Protein AF-A0A7C4V5A7-F1 (afdb_monomer)

Organism: NCBI:txid187137

Secondary structure (DSSP, 8-state):
--HHHHHHHHHHHHHHHHHHHHHHHHTT-HHHHHHHHHHHHHHHHHHHTGGGS-SS----------------------------------S--HHHHHHHHHHTTTS-EE-TTS-EE-EEE-SSEEEETT----EEHHHHHHHHTTPSPSSGGGS-TTSS-HHHHHHHHTSHHHHTT--

Radius of gyration: 24.45 Å; Cα contacts (8 Å, |Δi|>4): 158; chains: 1; bounding box: 53×52×51 Å

Sequence (179 aa):
MDAKRKDARNRIFVGFMFVGMGIGWLFDQLVPGLFIGMGVGFIVQALLEDRSRERTTGGDRETAPDQTATTARETPTPAGVSEPSRATGAPPDIETVWARITAHQGEVFQLAKGAGFTYEVVGNAVVPSTAKVKIQKSQFAKALEHVPFKKVTDVPDSVFGPSYVYAILMDPRIRDGDW

Foldseek 3Di:
DPPVVVVVLVVLLVVLQVQLCVVCVVVVRNPRSNVRSNVVSVVVCVVVVVVVPPDDDDDDDDDDDDPDDDDDDDDDDDDDDDDDDDDDDDADDLVLLVVLCQVCAQPWWAFPVRDTWGWHDDDQWIAIPVDRDTWGSVLLVQQSVQPPDPDLVSRDPVTDPSRVSNRSCVDCSRVVVSD

Solvent-accessible surface area (backbone atoms only — not comparable to full-atom values): 11058 Å² total; per-residue (Å²): 138,66,69,72,57,55,56,53,52,54,51,50,49,52,51,24,41,52,52,12,39,55,54,6,59,77,67,79,34,49,67,61,14,40,53,48,9,52,52,53,34,50,53,50,47,63,58,53,60,62,68,76,63,79,85,74,79,86,79,90,76,91,74,85,79,87,83,77,84,87,79,81,91,78,89,76,87,80,89,78,83,92,76,89,81,85,75,78,100,63,76,90,47,58,65,61,44,47,50,38,50,61,72,52,45,64,44,81,41,54,34,93,85,72,49,73,42,35,32,44,70,62,86,67,23,42,33,40,75,86,42,102,50,78,33,41,55,72,45,52,45,61,43,58,78,56,59,73,66,90,46,54,82,64,42,56,88,90,35,74,56,34,53,57,53,42,28,52,58,72,29,70,82,46,31,70,75,81,103

Structure (mmCIF, N/CA/C/O backbone):
data_AF-A0A7C4V5A7-F1
#
_entry.id   AF-A0A7C4V5A7-F1
#
loop_
_atom_site.group_PDB
_atom_site.id
_atom_site.type_symbol
_atom_site.label_atom_id
_atom_site.label_alt_id
_atom_site.label_comp_id
_atom_site.label_asym_id
_atom_site.label_entity_id
_atom_site.la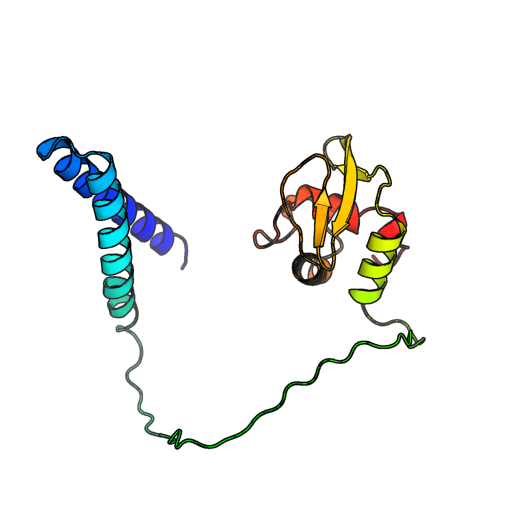bel_seq_id
_atom_site.pdbx_PDB_ins_code
_atom_site.Cartn_x
_atom_site.Cartn_y
_atom_site.Cartn_z
_atom_site.occupancy
_atom_site.B_iso_or_equiv
_atom_site.auth_seq_id
_atom_site.auth_comp_id
_atom_site.auth_asym_id
_atom_site.auth_atom_id
_atom_site.pdbx_PDB_model_num
ATOM 1 N N . MET A 1 1 ? 20.326 3.335 16.579 1.00 52.59 1 MET A N 1
ATOM 2 C CA . MET A 1 1 ? 21.613 3.548 15.869 1.00 52.59 1 MET A CA 1
ATOM 3 C C . MET A 1 1 ? 21.455 3.250 14.365 1.00 52.59 1 MET A C 1
ATOM 5 O O . MET A 1 1 ? 22.306 2.607 13.764 1.00 52.59 1 MET A O 1
ATOM 9 N N . ASP A 1 2 ? 20.393 3.745 13.715 1.00 57.09 2 ASP A N 1
ATOM 10 C CA . ASP A 1 2 ? 19.877 3.104 12.485 1.00 57.09 2 ASP A CA 1
ATOM 11 C C . ASP A 1 2 ? 19.984 3.961 11.215 1.00 57.09 2 ASP A C 1
ATOM 13 O O . ASP A 1 2 ? 19.973 3.435 10.102 1.00 57.09 2 ASP A O 1
ATOM 17 N N . ALA A 1 3 ? 20.157 5.278 11.357 1.00 58.19 3 ALA A N 1
ATOM 18 C CA . ALA A 1 3 ? 20.271 6.187 10.214 1.00 58.19 3 ALA A CA 1
ATOM 19 C C . ALA A 1 3 ? 21.569 5.950 9.418 1.00 58.19 3 ALA A C 1
ATOM 21 O O . ALA A 1 3 ? 21.544 5.761 8.204 1.00 58.19 3 ALA A O 1
ATOM 22 N N . LYS A 1 4 ? 22.701 5.811 10.124 1.00 55.00 4 LYS A N 1
ATOM 23 C CA . LYS A 1 4 ? 24.042 5.711 9.518 1.00 55.00 4 LYS A CA 1
ATOM 24 C C . LYS A 1 4 ? 24.220 4.479 8.612 1.00 55.00 4 LYS A C 1
ATOM 26 O O . LYS A 1 4 ? 25.041 4.495 7.695 1.00 55.00 4 LYS A O 1
ATOM 31 N N . ARG A 1 5 ? 23.447 3.412 8.851 1.00 60.19 5 ARG A N 1
ATOM 32 C CA . ARG A 1 5 ? 23.514 2.141 8.109 1.00 60.19 5 ARG A CA 1
ATOM 33 C C . ARG A 1 5 ? 22.759 2.205 6.777 1.00 60.19 5 ARG A C 1
ATOM 35 O O . ARG A 1 5 ? 23.223 1.638 5.789 1.00 60.19 5 ARG A O 1
ATOM 42 N N . LYS A 1 6 ? 21.646 2.953 6.718 1.00 57.78 6 LYS A N 1
ATOM 43 C CA . LYS A 1 6 ? 20.911 3.206 5.464 1.00 57.78 6 LYS A CA 1
ATOM 44 C C . LYS A 1 6 ? 21.741 4.049 4.489 1.00 57.78 6 LYS A C 1
ATOM 46 O O . LYS A 1 6 ? 21.775 3.733 3.303 1.00 57.78 6 LYS A O 1
ATOM 51 N N . ASP A 1 7 ? 22.482 5.035 4.992 1.00 64.56 7 ASP A N 1
ATOM 52 C CA . ASP A 1 7 ? 23.311 5.914 4.155 1.00 64.56 7 ASP A CA 1
ATOM 53 C C . ASP A 1 7 ? 24.543 5.211 3.569 1.00 64.56 7 ASP A C 1
ATOM 55 O O . ASP A 1 7 ? 24.978 5.512 2.458 1.00 64.56 7 ASP A O 1
ATOM 59 N N . ALA A 1 8 ? 25.135 4.258 4.294 1.00 62.00 8 ALA A N 1
ATOM 60 C CA . ALA A 1 8 ? 26.218 3.428 3.761 1.00 62.00 8 ALA A CA 1
ATOM 61 C C . ALA A 1 8 ? 25.713 2.490 2.652 1.00 62.00 8 ALA A C 1
ATOM 63 O O . ALA A 1 8 ? 26.322 2.409 1.586 1.00 62.00 8 ALA A O 1
ATOM 64 N N . ARG A 1 9 ? 24.554 1.859 2.874 1.00 63.66 9 ARG A N 1
ATOM 65 C CA . ARG A 1 9 ? 23.897 0.969 1.909 1.00 63.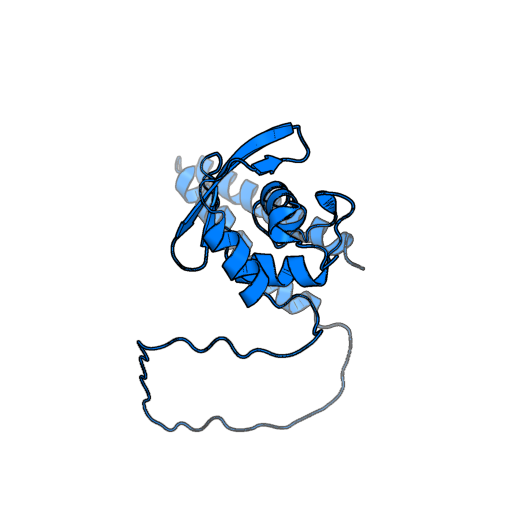66 9 ARG A CA 1
ATOM 66 C C . ARG A 1 9 ? 23.560 1.682 0.600 1.00 63.66 9 ARG A C 1
ATOM 68 O O . ARG A 1 9 ? 23.860 1.167 -0.473 1.00 63.66 9 ARG A O 1
ATOM 75 N N . ASN A 1 10 ? 22.996 2.885 0.687 1.00 75.00 10 ASN A N 1
ATOM 76 C CA . ASN A 1 10 ? 22.645 3.657 -0.501 1.00 75.00 10 ASN A CA 1
ATOM 77 C C . ASN A 1 10 ? 23.895 4.064 -1.297 1.00 75.00 10 ASN A C 1
ATOM 79 O O . ASN A 1 10 ? 23.888 3.984 -2.520 1.00 75.00 10 ASN A O 1
ATOM 83 N N . ARG A 1 11 ? 24.997 4.429 -0.629 1.00 76.88 11 ARG A N 1
ATOM 84 C CA . ARG A 1 11 ? 26.244 4.823 -1.308 1.00 76.88 11 ARG A CA 1
ATOM 85 C C . ARG A 1 11 ? 26.931 3.668 -2.039 1.00 76.88 11 ARG A C 1
ATOM 87 O O . ARG A 1 11 ? 27.443 3.876 -3.133 1.00 76.88 11 ARG A O 1
ATOM 94 N N . ILE A 1 12 ? 26.915 2.465 -1.468 1.00 79.00 12 ILE A N 1
ATOM 95 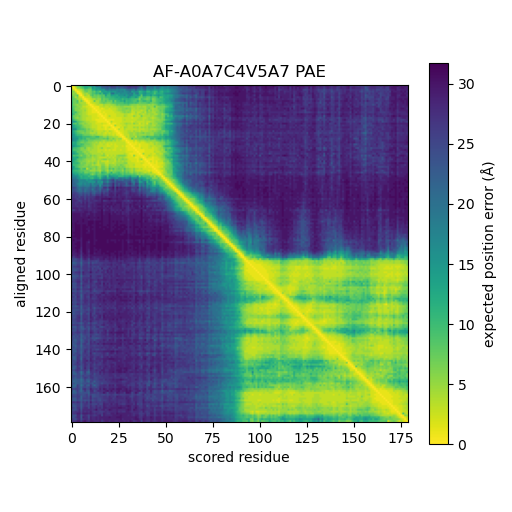C CA . ILE A 1 12 ? 27.494 1.268 -2.099 1.00 79.00 12 ILE A CA 1
ATOM 96 C C . ILE A 1 12 ? 26.699 0.884 -3.351 1.00 79.00 12 ILE A C 1
ATOM 98 O O . ILE A 1 12 ? 27.289 0.672 -4.408 1.00 79.00 12 ILE A O 1
ATOM 102 N N . PHE A 1 13 ? 25.366 0.882 -3.263 1.00 76.06 13 PHE A N 1
ATOM 103 C CA . PHE A 1 13 ? 24.501 0.585 -4.406 1.00 76.06 13 PHE A CA 1
ATOM 104 C C . PHE A 1 13 ? 24.690 1.593 -5.548 1.00 76.06 13 PHE A C 1
ATOM 106 O O . PHE A 1 13 ? 24.837 1.205 -6.706 1.00 76.06 13 PHE A O 1
ATOM 113 N N . VAL A 1 14 ? 24.770 2.885 -5.213 1.00 82.56 14 VAL A N 1
ATOM 114 C CA . VAL A 1 14 ? 25.057 3.945 -6.187 1.00 82.56 14 VAL A CA 1
ATOM 115 C C . VAL A 1 14 ? 26.434 3.728 -6.826 1.00 82.56 14 VAL A C 1
ATOM 117 O O . VAL A 1 14 ? 26.534 3.757 -8.046 1.00 82.56 14 VAL A O 1
ATOM 120 N N . GLY A 1 15 ? 27.478 3.410 -6.055 1.00 84.69 15 GLY A N 1
ATOM 121 C CA . GLY A 1 15 ? 28.811 3.127 -6.602 1.00 84.69 15 GLY A CA 1
ATOM 122 C C . GLY A 1 15 ? 28.820 1.997 -7.639 1.00 84.69 15 GLY A C 1
ATOM 123 O O . GLY A 1 15 ? 29.344 2.172 -8.739 1.00 84.69 15 GLY A O 1
ATOM 124 N N . PHE A 1 16 ? 28.179 0.866 -7.336 1.00 84.88 16 PHE A N 1
ATOM 125 C CA . PHE A 1 16 ? 28.118 -0.274 -8.257 1.00 84.88 16 PHE A CA 1
ATOM 126 C C . PHE A 1 16 ? 27.251 -0.018 -9.499 1.00 84.88 16 PHE A C 1
ATOM 128 O O . PHE A 1 16 ? 27.577 -0.511 -10.579 1.00 84.88 16 PHE A O 1
ATOM 135 N N . MET A 1 17 ? 26.208 0.812 -9.390 1.00 83.00 17 MET A N 1
ATOM 136 C CA . MET A 1 17 ? 25.406 1.253 -10.536 1.00 83.00 17 MET A CA 1
ATOM 137 C C . MET A 1 17 ? 26.240 2.075 -11.532 1.00 83.00 17 MET A C 1
ATOM 139 O O . MET A 1 17 ? 26.156 1.850 -12.739 1.00 83.00 17 MET A O 1
ATOM 143 N N . PHE A 1 18 ? 27.087 2.985 -11.039 1.00 85.81 18 PHE A N 1
ATOM 144 C CA . PHE A 1 18 ? 27.969 3.794 -11.888 1.00 85.81 18 PHE A CA 1
ATOM 145 C C . PHE A 1 18 ? 29.104 2.975 -12.507 1.00 85.81 18 PHE A C 1
ATOM 147 O O . PHE A 1 18 ? 29.421 3.170 -13.679 1.00 85.81 18 PHE A O 1
ATOM 154 N N . VAL A 1 19 ? 29.675 2.023 -11.763 1.00 89.50 19 VAL A N 1
ATOM 155 C CA . VAL A 1 19 ? 30.684 1.094 -12.299 1.00 89.50 19 VAL A CA 1
ATOM 156 C C . VAL A 1 19 ? 30.084 0.225 -13.410 1.00 89.50 19 VAL A C 1
ATOM 158 O O . VAL A 1 19 ? 30.679 0.109 -14.478 1.00 89.50 19 VAL A O 1
ATOM 161 N N . GLY A 1 20 ? 28.883 -0.324 -13.207 1.00 87.12 20 GLY A N 1
ATOM 162 C CA . GLY A 1 20 ? 28.185 -1.120 -14.220 1.00 87.12 20 GLY A CA 1
ATOM 163 C C . GLY A 1 20 ? 27.805 -0.321 -15.466 1.00 87.12 20 GLY A C 1
ATOM 164 O O . GLY A 1 20 ? 28.030 -0.776 -16.584 1.00 87.12 20 GLY A O 1
ATOM 165 N N . MET A 1 21 ? 27.296 0.900 -15.291 1.00 87.75 21 MET A N 1
ATOM 166 C CA . MET A 1 21 ? 26.977 1.791 -16.409 1.00 87.75 21 MET A CA 1
ATOM 167 C C . MET A 1 21 ? 28.235 2.213 -17.183 1.00 87.75 21 MET A C 1
ATOM 169 O O . MET A 1 21 ? 28.221 2.196 -18.409 1.00 87.75 21 MET A O 1
ATOM 173 N N . GLY A 1 22 ? 29.331 2.537 -16.489 1.00 87.69 22 GLY A N 1
ATOM 174 C CA . GLY A 1 22 ? 30.603 2.904 -17.119 1.00 87.69 22 GLY A CA 1
ATOM 175 C C . GLY A 1 22 ? 31.227 1.753 -17.908 1.00 87.69 22 GLY A C 1
ATOM 176 O O . GLY A 1 22 ? 31.684 1.952 -19.031 1.00 87.69 22 GLY A O 1
ATOM 177 N N . ILE A 1 23 ? 31.179 0.533 -17.362 1.00 85.62 23 ILE A N 1
ATOM 178 C CA . ILE A 1 23 ? 31.619 -0.676 -18.070 1.00 85.62 23 ILE A CA 1
ATOM 179 C C . ILE A 1 23 ? 30.683 -0.971 -19.250 1.00 85.62 23 ILE A C 1
ATOM 181 O O . ILE A 1 23 ? 31.156 -1.241 -20.345 1.00 85.62 23 ILE A O 1
ATOM 185 N N . GLY A 1 24 ? 29.365 -0.859 -19.074 1.00 85.06 24 GLY A N 1
ATOM 186 C CA . GLY A 1 24 ? 28.390 -1.060 -20.152 1.00 85.06 24 GLY A CA 1
ATOM 187 C C . GLY A 1 24 ? 28.569 -0.092 -21.320 1.00 85.06 24 GLY A C 1
ATOM 188 O O . GLY A 1 24 ? 28.379 -0.483 -22.468 1.00 85.06 24 GLY A O 1
ATOM 189 N N . TRP A 1 25 ? 28.984 1.144 -21.040 1.00 88.25 25 TRP A N 1
ATOM 190 C CA . TRP A 1 25 ? 29.290 2.143 -22.063 1.00 88.25 25 TRP A CA 1
ATOM 191 C C . TRP A 1 25 ? 30.559 1.798 -22.858 1.00 88.25 25 TRP A C 1
ATOM 193 O O . TRP A 1 25 ? 30.600 2.033 -24.058 1.00 88.25 25 TRP A O 1
ATOM 203 N N . LEU A 1 26 ? 31.559 1.166 -22.227 1.00 86.00 26 LEU A N 1
ATOM 204 C CA . LEU A 1 26 ? 32.792 0.724 -22.895 1.00 86.00 26 LEU A CA 1
ATOM 205 C C . LEU A 1 26 ? 32.561 -0.415 -23.906 1.00 86.00 26 LEU A C 1
ATOM 207 O O . LEU A 1 26 ? 33.332 -0.561 -24.850 1.00 86.00 26 LEU A O 1
ATOM 211 N N . PHE A 1 27 ? 31.515 -1.220 -23.707 1.00 86.50 27 PHE A N 1
ATOM 212 C CA . PHE A 1 27 ? 31.187 -2.376 -24.548 1.00 86.50 27 PHE A CA 1
ATOM 213 C C . PHE A 1 27 ? 29.951 -2.156 -25.443 1.00 86.50 27 PHE A C 1
ATOM 215 O O . PHE A 1 27 ? 29.443 -3.132 -25.991 1.00 86.50 27 PHE A O 1
ATOM 222 N N . ASP A 1 28 ? 29.432 -0.922 -25.559 1.00 85.88 28 ASP A N 1
ATOM 223 C CA . ASP A 1 28 ? 28.165 -0.584 -26.254 1.00 85.88 28 ASP A CA 1
ATOM 224 C C . ASP A 1 28 ? 26.947 -1.411 -25.774 1.00 85.88 28 ASP A C 1
ATOM 226 O O . ASP A 1 28 ? 25.922 -1.550 -26.441 1.00 85.88 28 ASP A O 1
ATOM 230 N N . GLN A 1 29 ? 27.042 -1.968 -24.567 1.00 84.31 29 GLN A N 1
ATOM 231 C CA . GLN A 1 29 ? 26.094 -2.902 -23.968 1.00 84.31 29 GLN A CA 1
ATOM 232 C C . GLN A 1 29 ? 25.625 -2.342 -22.622 1.00 84.31 29 GLN A C 1
ATOM 234 O O . GLN A 1 29 ? 25.881 -2.891 -21.546 1.00 84.31 29 GLN A O 1
ATOM 239 N N . LEU A 1 30 ? 24.906 -1.218 -22.693 1.00 81.25 30 LEU A N 1
ATOM 240 C CA . LEU A 1 30 ? 24.370 -0.495 -21.534 1.00 81.25 30 LEU A CA 1
ATOM 241 C C . LEU A 1 30 ? 23.457 -1.361 -20.662 1.00 81.25 30 LEU A C 1
ATOM 243 O O . LEU A 1 30 ? 23.513 -1.286 -19.435 1.00 81.25 30 LEU A O 1
ATOM 247 N N . VAL A 1 31 ? 22.637 -2.201 -21.296 1.00 84.31 31 VAL A N 1
ATOM 248 C CA . VAL A 1 31 ? 21.690 -3.077 -20.601 1.00 84.31 31 VAL A CA 1
ATOM 249 C C . VAL A 1 31 ? 22.445 -4.157 -19.808 1.00 84.31 31 VAL A C 1
ATOM 251 O O . VAL A 1 31 ? 22.267 -4.209 -18.589 1.00 84.31 31 VAL A O 1
ATOM 254 N N . PRO A 1 32 ? 23.359 -4.948 -20.410 1.00 84.00 32 PRO A N 1
ATOM 255 C CA . PRO A 1 32 ? 24.231 -5.849 -19.655 1.00 84.00 32 PRO A CA 1
ATOM 256 C C . PRO A 1 32 ? 25.055 -5.161 -18.562 1.00 84.00 32 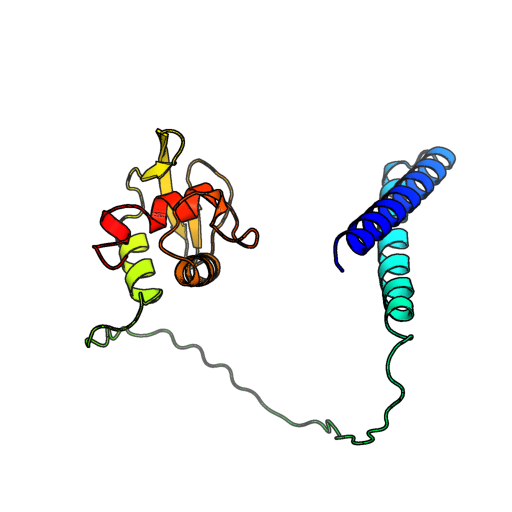PRO A C 1
ATOM 258 O O . PRO A 1 32 ? 25.130 -5.682 -17.453 1.00 84.00 32 PRO A O 1
ATOM 261 N N . GLY A 1 33 ? 25.621 -3.979 -18.824 1.00 84.00 33 GLY A N 1
ATOM 262 C CA . GLY A 1 33 ? 26.393 -3.227 -17.829 1.00 84.00 33 GLY A CA 1
ATOM 263 C C . GLY A 1 33 ? 25.574 -2.835 -16.596 1.00 84.00 33 GLY A C 1
ATOM 264 O O . GLY A 1 33 ? 26.043 -2.983 -15.466 1.00 84.00 33 GLY A O 1
ATOM 265 N N . LEU A 1 34 ? 24.317 -2.422 -16.787 1.00 85.00 34 LEU A N 1
ATOM 266 C CA . LEU A 1 34 ? 23.394 -2.131 -15.688 1.00 85.00 34 LEU A CA 1
ATOM 267 C C . LEU A 1 34 ? 23.089 -3.384 -14.852 1.00 85.00 34 LEU A C 1
ATOM 269 O O . LEU A 1 34 ? 23.127 -3.333 -13.620 1.00 85.00 34 LEU A O 1
ATOM 273 N N . PHE A 1 35 ? 22.832 -4.519 -15.510 1.00 88.19 35 PHE A N 1
ATOM 274 C CA . PHE A 1 35 ? 22.574 -5.787 -14.824 1.00 88.19 35 PHE A CA 1
ATOM 275 C C . PHE A 1 35 ? 23.803 -6.302 -14.068 1.00 88.19 35 PHE A C 1
ATOM 277 O O . PHE A 1 35 ? 23.664 -6.795 -12.949 1.00 88.19 35 PHE A O 1
ATOM 284 N N . ILE A 1 36 ? 25.004 -6.125 -14.623 1.00 87.31 36 ILE A N 1
ATOM 285 C CA . ILE A 1 36 ? 26.266 -6.460 -13.954 1.00 87.31 36 ILE A CA 1
ATOM 286 C C . ILE A 1 36 ? 26.481 -5.556 -12.736 1.00 87.31 36 ILE A C 1
ATOM 288 O O . ILE A 1 36 ? 26.795 -6.057 -11.660 1.00 87.31 36 ILE A O 1
ATOM 292 N N . GLY A 1 37 ? 26.257 -4.244 -12.864 1.00 85.69 37 GLY A N 1
ATOM 293 C CA . GLY A 1 37 ? 26.368 -3.300 -11.749 1.00 85.69 37 GLY A CA 1
ATOM 294 C C . GLY A 1 37 ? 25.440 -3.654 -10.587 1.00 85.69 37 GLY A C 1
ATOM 295 O O . GLY A 1 37 ? 25.873 -3.728 -9.438 1.00 85.69 37 GLY A O 1
ATOM 296 N N . MET A 1 38 ? 24.175 -3.960 -10.879 1.00 87.75 38 MET A N 1
ATOM 297 C CA . MET A 1 38 ? 23.214 -4.389 -9.860 1.00 87.75 38 MET A CA 1
ATOM 298 C C . MET A 1 38 ? 23.572 -5.760 -9.261 1.00 87.75 38 MET A C 1
ATOM 300 O O . MET A 1 38 ? 23.513 -5.931 -8.043 1.00 87.75 38 MET A O 1
ATOM 304 N N . GLY A 1 39 ? 23.972 -6.726 -10.093 1.00 87.38 39 GLY A N 1
ATOM 305 C CA . GLY A 1 39 ? 24.307 -8.084 -9.661 1.00 87.38 39 GLY A CA 1
ATOM 306 C C . GLY A 1 39 ? 25.552 -8.140 -8.773 1.00 87.38 39 GLY A C 1
ATOM 307 O O . GLY A 1 39 ? 25.512 -8.708 -7.683 1.00 87.38 39 GLY A O 1
ATOM 308 N N . VAL A 1 40 ? 26.641 -7.490 -9.189 1.00 86.56 40 VAL A N 1
ATOM 309 C CA . VAL A 1 40 ? 27.880 -7.415 -8.398 1.00 86.56 40 VAL A CA 1
ATOM 310 C C . VAL A 1 40 ? 27.654 -6.614 -7.116 1.00 86.56 40 VAL A C 1
ATOM 312 O O . VAL A 1 40 ? 28.121 -7.024 -6.055 1.00 86.56 40 VAL A O 1
ATOM 315 N N . GLY A 1 41 ? 26.876 -5.527 -7.173 1.00 83.62 41 GLY A N 1
ATOM 316 C CA . GLY A 1 41 ? 26.516 -4.749 -5.988 1.00 83.62 41 GLY A CA 1
ATOM 317 C C . GLY A 1 41 ? 25.754 -5.561 -4.937 1.00 83.62 41 GLY A C 1
ATOM 318 O O . GLY A 1 41 ? 26.032 -5.426 -3.746 1.00 83.62 41 GLY A O 1
ATOM 319 N N . PHE A 1 42 ? 24.855 -6.454 -5.362 1.00 85.00 42 PHE A N 1
ATOM 320 C CA . PHE A 1 42 ? 24.116 -7.350 -4.467 1.00 85.00 42 PHE A CA 1
ATOM 321 C C . PHE A 1 42 ? 25.018 -8.413 -3.821 1.00 85.00 42 PHE A C 1
ATOM 323 O O . PHE A 1 42 ? 24.911 -8.671 -2.624 1.00 85.00 42 PHE A O 1
ATOM 330 N N . ILE A 1 43 ? 25.953 -8.989 -4.584 1.00 83.56 43 ILE A N 1
ATOM 331 C CA . ILE A 1 43 ? 26.914 -9.982 -4.075 1.00 83.56 43 ILE A CA 1
ATOM 332 C C . ILE A 1 43 ? 27.880 -9.335 -3.076 1.00 83.56 43 ILE A C 1
ATOM 334 O O . ILE A 1 43 ? 28.123 -9.873 -1.998 1.00 83.56 43 ILE A O 1
ATOM 338 N N . VAL A 1 44 ? 28.401 -8.149 -3.396 1.00 79.69 44 VAL A N 1
ATOM 339 C CA . VAL A 1 44 ? 29.287 -7.408 -2.492 1.00 79.69 44 VAL A CA 1
ATOM 340 C C . VAL A 1 44 ? 28.539 -6.967 -1.236 1.00 79.69 44 VAL A C 1
ATOM 342 O O . VAL A 1 44 ? 29.105 -7.041 -0.149 1.00 79.69 44 VAL A O 1
ATOM 345 N N . GLN A 1 45 ? 27.264 -6.579 -1.345 1.00 71.19 45 GLN A N 1
ATOM 346 C CA . GLN A 1 45 ? 26.419 -6.343 -0.176 1.00 71.19 45 GLN A CA 1
ATOM 347 C C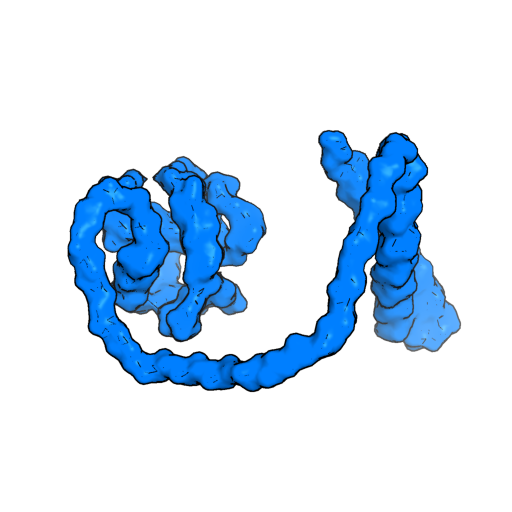 . GLN A 1 45 ? 26.293 -7.614 0.673 1.00 71.19 45 GLN A C 1
ATOM 349 O O . GLN A 1 45 ? 26.526 -7.543 1.873 1.00 71.19 45 GLN A O 1
ATOM 354 N N . ALA A 1 46 ? 25.984 -8.766 0.073 1.00 74.31 46 ALA A N 1
ATOM 355 C CA . ALA A 1 46 ? 25.848 -10.031 0.795 1.00 74.31 46 ALA A CA 1
ATOM 356 C C . ALA A 1 46 ? 27.141 -10.444 1.529 1.00 74.31 46 ALA A C 1
ATOM 358 O O . ALA A 1 46 ? 27.064 -10.979 2.630 1.00 74.31 46 ALA A O 1
ATOM 359 N N . LEU A 1 47 ? 28.317 -10.138 0.968 1.00 74.75 47 LEU A N 1
ATOM 360 C CA . LEU A 1 47 ? 29.620 -10.468 1.564 1.00 74.75 47 LEU A CA 1
ATOM 361 C C . LEU A 1 47 ? 30.142 -9.417 2.564 1.00 74.75 47 LEU A C 1
ATOM 363 O O . LEU A 1 47 ? 30.811 -9.765 3.535 1.00 74.75 47 LEU A O 1
ATOM 367 N N . LEU A 1 48 ? 29.873 -8.122 2.355 1.00 67.56 48 LEU A N 1
ATOM 368 C CA . LEU A 1 48 ? 30.290 -7.051 3.279 1.00 67.56 48 LEU A CA 1
ATOM 369 C C . LEU A 1 48 ? 29.388 -6.953 4.515 1.00 67.56 48 LEU A C 1
ATOM 371 O O . LEU A 1 48 ? 29.845 -6.533 5.584 1.00 67.56 48 LEU A O 1
ATOM 375 N N . GLU A 1 49 ? 28.122 -7.345 4.383 1.00 65.94 49 GLU A N 1
ATOM 376 C CA . GLU A 1 49 ? 27.166 -7.419 5.490 1.00 65.94 49 GLU A CA 1
ATOM 377 C C . GLU A 1 49 ? 27.616 -8.434 6.559 1.00 65.94 49 GLU A C 1
ATOM 379 O O . GLU A 1 49 ? 27.366 -8.219 7.746 1.00 65.94 49 GLU A O 1
ATOM 384 N N . ASP A 1 50 ? 28.379 -9.457 6.160 1.00 59.59 50 ASP A N 1
ATOM 385 C CA . ASP A 1 50 ? 28.917 -10.506 7.035 1.00 59.59 50 ASP A CA 1
ATOM 386 C C . ASP A 1 50 ? 30.024 -9.983 7.975 1.00 59.59 50 ASP A C 1
ATOM 388 O O . ASP A 1 50 ? 30.124 -10.364 9.138 1.00 59.59 50 ASP A O 1
ATOM 392 N N . ARG A 1 51 ? 30.802 -8.981 7.539 1.00 58.47 51 ARG A N 1
ATOM 393 C CA . ARG A 1 51 ? 31.926 -8.430 8.325 1.00 58.47 51 ARG A CA 1
ATOM 394 C C . ARG A 1 51 ? 31.547 -7.275 9.258 1.00 58.47 51 ARG A C 1
ATOM 396 O O . ARG A 1 51 ? 32.366 -6.802 10.042 1.00 58.47 51 ARG A O 1
ATOM 403 N N . SER A 1 52 ? 30.305 -6.799 9.192 1.00 55.72 52 SER A N 1
ATOM 404 C CA . SER A 1 52 ? 29.811 -5.703 10.043 1.00 55.72 52 SER A CA 1
ATOM 405 C C . SER A 1 52 ? 29.168 -6.190 11.349 1.00 55.72 52 SER A C 1
ATOM 407 O O . SER A 1 52 ? 28.681 -5.372 12.130 1.00 55.72 52 SER A O 1
ATOM 409 N N . ARG A 1 53 ? 29.155 -7.508 11.589 1.00 52.94 53 ARG A N 1
ATOM 410 C CA . ARG A 1 53 ? 28.658 -8.137 12.822 1.00 52.94 53 ARG A CA 1
ATOM 411 C C . ARG A 1 53 ? 29.754 -8.609 13.779 1.00 52.94 53 ARG A C 1
ATOM 413 O O . ARG A 1 53 ? 29.444 -8.942 14.915 1.00 52.94 53 ARG A O 1
ATOM 420 N N . GLU A 1 54 ? 31.023 -8.556 13.390 1.00 53.75 54 GLU A N 1
ATOM 421 C CA . GLU A 1 54 ? 32.112 -9.170 14.160 1.00 53.75 54 GLU A CA 1
ATOM 422 C C . GLU A 1 54 ? 32.936 -8.152 14.967 1.00 53.75 54 GLU A C 1
ATOM 424 O O . GLU A 1 54 ? 34.160 -8.066 14.870 1.00 53.75 54 GLU A O 1
ATOM 429 N N . ARG A 1 55 ? 32.263 -7.320 15.776 1.00 49.16 55 ARG A N 1
ATOM 430 C CA . ARG A 1 55 ? 32.960 -6.533 16.812 1.00 49.16 55 ARG A CA 1
ATOM 431 C C . ARG A 1 55 ? 32.174 -6.317 18.101 1.00 49.16 55 ARG A C 1
ATOM 433 O O . ARG A 1 55 ? 32.329 -5.286 18.746 1.00 49.16 55 ARG A O 1
ATOM 440 N N . THR A 1 56 ? 31.384 -7.299 18.510 1.00 51.28 56 THR A N 1
ATOM 441 C CA . THR A 1 56 ? 30.944 -7.421 19.904 1.00 51.28 56 THR A CA 1
ATOM 442 C C . THR A 1 56 ? 30.590 -8.872 20.175 1.00 51.28 56 THR A C 1
ATOM 444 O O . THR A 1 56 ? 29.755 -9.428 19.469 1.00 51.28 56 THR A O 1
ATOM 447 N N . THR A 1 57 ? 31.198 -9.411 21.231 1.00 45.78 57 THR A N 1
ATOM 448 C CA . THR A 1 57 ? 30.889 -10.696 21.875 1.00 45.78 57 THR A CA 1
ATOM 449 C C . THR A 1 57 ? 31.697 -11.889 21.364 1.00 45.78 57 THR A C 1
ATOM 451 O O . THR A 1 57 ? 31.226 -12.720 20.597 1.00 45.78 57 THR A O 1
ATOM 454 N N . GLY A 1 58 ? 32.916 -12.003 21.900 1.00 48.44 58 GLY A N 1
ATOM 455 C CA . GLY A 1 58 ? 33.385 -13.313 22.342 1.00 48.44 58 GLY A CA 1
ATOM 456 C C . GLY A 1 58 ? 32.474 -13.821 23.464 1.00 48.44 58 GLY A C 1
ATOM 457 O O . GLY A 1 58 ? 31.961 -13.026 24.256 1.00 48.44 58 GLY A O 1
ATOM 458 N N . GLY A 1 59 ? 32.245 -15.127 23.497 1.00 42.72 59 GLY A N 1
ATOM 459 C CA . GLY A 1 59 ? 31.399 -15.767 24.496 1.00 42.72 59 GLY A CA 1
ATOM 460 C C . GLY A 1 59 ? 30.865 -17.095 23.989 1.00 42.72 59 GLY A C 1
ATOM 461 O O . GLY A 1 59 ? 29.807 -17.150 23.375 1.00 42.72 59 GLY A O 1
ATOM 462 N N . ASP A 1 60 ? 31.647 -18.130 24.260 1.00 49.59 60 ASP A N 1
ATOM 463 C CA . ASP A 1 60 ? 31.363 -19.560 24.193 1.00 49.59 60 ASP A CA 1
ATOM 464 C C . ASP A 1 60 ? 29.874 -19.949 24.225 1.00 49.59 60 ASP A C 1
ATOM 466 O O . ASP A 1 60 ? 29.118 -19.532 25.115 1.00 49.59 60 ASP A O 1
ATOM 470 N N . ARG A 1 61 ? 29.493 -20.834 23.293 1.00 49.09 61 ARG A N 1
ATOM 471 C CA . ARG A 1 61 ? 28.652 -22.015 23.551 1.00 49.09 61 ARG A CA 1
ATOM 472 C C . ARG A 1 61 ? 28.593 -22.914 22.321 1.00 49.09 61 ARG A C 1
ATOM 474 O O . ARG A 1 61 ? 27.867 -22.683 21.360 1.00 49.09 61 ARG A O 1
ATOM 481 N N . GLU A 1 62 ? 29.391 -23.964 22.420 1.00 46.66 62 GLU A N 1
ATOM 482 C CA . GLU A 1 62 ? 29.093 -25.291 21.910 1.00 46.66 62 GLU A CA 1
ATOM 483 C C . GLU A 1 62 ? 27.654 -25.699 22.257 1.00 46.66 62 GLU A C 1
ATOM 485 O O . GLU A 1 62 ? 27.263 -25.611 23.417 1.00 46.66 62 GLU A O 1
ATOM 490 N N . THR A 1 63 ? 26.886 -26.111 21.248 1.00 43.06 63 THR A N 1
ATOM 491 C CA . THR A 1 63 ? 26.138 -27.381 21.230 1.00 43.06 63 THR A CA 1
ATOM 492 C C . THR A 1 63 ? 25.504 -27.550 19.852 1.00 43.06 63 THR A C 1
ATOM 494 O O . THR A 1 63 ? 24.641 -26.769 19.450 1.00 43.06 63 THR A O 1
ATOM 497 N N . ALA A 1 64 ? 25.936 -28.594 19.146 1.00 53.72 64 ALA A N 1
ATOM 498 C CA . ALA A 1 64 ? 25.155 -29.238 18.098 1.00 53.72 64 ALA A CA 1
ATOM 499 C C . ALA A 1 64 ? 23.798 -29.713 18.662 1.00 53.72 64 ALA A C 1
ATOM 501 O O . ALA A 1 64 ? 23.683 -29.986 19.860 1.00 53.72 64 ALA A O 1
ATOM 502 N N . PRO A 1 65 ? 22.769 -29.797 17.812 1.00 50.53 65 PRO A N 1
ATOM 503 C CA . PRO A 1 65 ? 22.429 -31.101 17.239 1.00 50.53 65 PRO A CA 1
ATOM 504 C C . PRO A 1 65 ? 22.242 -30.985 15.719 1.00 50.53 65 PRO A C 1
ATOM 506 O O . PRO A 1 65 ? 21.648 -30.042 15.203 1.00 50.53 65 PRO A O 1
ATOM 509 N N . ASP A 1 66 ? 22.932 -31.811 14.941 1.00 40.38 66 ASP A N 1
ATOM 510 C CA . ASP A 1 66 ? 22.427 -33.121 14.506 1.00 40.38 66 ASP A CA 1
ATOM 511 C C . ASP A 1 66 ? 21.001 -33.032 13.938 1.00 40.38 66 ASP A C 1
ATOM 513 O O . ASP A 1 66 ? 20.007 -33.212 14.635 1.00 40.38 66 ASP A O 1
ATOM 517 N N . GLN A 1 67 ? 20.918 -32.708 12.647 1.00 53.66 67 GLN A N 1
ATOM 518 C CA . GLN A 1 67 ? 19.734 -32.964 11.832 1.00 53.66 67 GLN A CA 1
ATOM 519 C C . GLN A 1 67 ? 20.056 -34.142 10.920 1.00 53.66 67 GLN A C 1
ATOM 521 O O . GLN A 1 67 ? 20.309 -33.994 9.723 1.00 53.66 67 GLN A O 1
ATOM 526 N N . THR A 1 68 ? 20.092 -35.329 11.519 1.00 44.16 68 THR A N 1
ATOM 527 C CA . THR A 1 68 ? 19.924 -36.577 10.791 1.00 44.16 68 THR A CA 1
ATOM 528 C C . THR A 1 68 ? 18.477 -36.683 10.310 1.00 44.16 68 THR A C 1
ATOM 530 O O . THR A 1 68 ? 17.512 -36.388 11.011 1.00 44.16 68 THR A O 1
ATOM 533 N N . ALA A 1 69 ? 18.373 -37.057 9.041 1.00 43.78 69 ALA A N 1
ATOM 534 C CA . ALA A 1 69 ? 17.175 -37.214 8.237 1.00 43.78 69 ALA A CA 1
ATOM 535 C C . ALA A 1 69 ? 16.111 -38.148 8.830 1.00 43.78 69 ALA A C 1
ATOM 537 O O . ALA A 1 69 ? 16.467 -39.070 9.561 1.00 43.78 69 ALA A O 1
ATOM 538 N N . THR A 1 70 ? 14.860 -37.972 8.363 1.00 40.09 70 THR A N 1
ATOM 539 C CA . THR A 1 70 ? 13.699 -38.910 8.334 1.00 40.09 70 THR A CA 1
ATOM 540 C C . THR A 1 70 ? 12.443 -38.099 8.682 1.00 40.09 70 THR A C 1
ATOM 542 O O . THR A 1 70 ? 12.475 -37.337 9.631 1.00 40.09 70 THR A O 1
ATOM 545 N N . THR A 1 71 ? 11.277 -38.155 8.043 1.00 39.91 71 THR A N 1
ATOM 546 C CA . THR A 1 71 ? 10.685 -38.935 6.949 1.00 39.91 71 THR A CA 1
ATOM 547 C C . THR A 1 71 ? 9.241 -38.421 6.818 1.00 39.91 71 THR A C 1
ATOM 549 O O . THR A 1 71 ? 8.705 -37.897 7.786 1.00 39.91 71 THR A O 1
ATOM 552 N N . ALA A 1 72 ? 8.608 -38.670 5.664 1.00 38.28 72 ALA A N 1
ATOM 553 C CA . ALA A 1 72 ? 7.148 -38.726 5.462 1.00 38.28 72 ALA A CA 1
ATOM 554 C C . ALA A 1 72 ? 6.394 -37.381 5.495 1.00 38.28 72 ALA A C 1
ATOM 556 O O . ALA A 1 72 ? 6.396 -36.642 6.465 1.00 38.28 72 ALA A O 1
ATOM 557 N N . ARG A 1 73 ? 5.836 -36.968 4.349 1.00 45.88 73 ARG A N 1
ATOM 558 C CA . ARG A 1 73 ? 4.429 -37.214 3.964 1.00 45.88 73 ARG A CA 1
ATOM 559 C C . ARG A 1 73 ? 3.451 -36.687 5.012 1.00 45.88 73 ARG A C 1
ATOM 561 O O . ARG A 1 73 ? 3.171 -37.393 5.962 1.00 45.88 73 ARG A O 1
ATOM 568 N N . GLU A 1 74 ? 2.816 -35.563 4.699 1.00 39.03 74 GLU A N 1
ATOM 569 C CA . GLU A 1 74 ? 1.359 -35.457 4.792 1.00 39.03 74 GLU A CA 1
ATOM 570 C C . GLU A 1 74 ? 0.874 -34.257 3.978 1.00 39.03 74 GLU A C 1
ATOM 572 O O . GLU A 1 74 ? 1.056 -33.096 4.332 1.00 39.03 74 GLU A O 1
ATOM 577 N N . THR A 1 75 ? 0.255 -34.560 2.840 1.00 49.06 75 THR A N 1
ATOM 578 C CA . THR A 1 75 ? -0.823 -33.727 2.318 1.00 49.06 75 THR A CA 1
ATOM 579 C C . THR A 1 75 ? -1.982 -33.861 3.299 1.00 49.06 75 THR A C 1
ATOM 581 O O . THR A 1 75 ? -2.396 -34.986 3.578 1.00 49.06 75 THR A O 1
ATOM 584 N N . PRO A 1 76 ? -2.573 -32.747 3.739 1.00 52.16 76 PRO A N 1
ATOM 585 C CA . PRO A 1 76 ? -4.021 -32.708 3.709 1.00 52.16 76 PRO A CA 1
ATOM 586 C C . PRO A 1 76 ? -4.512 -31.387 3.123 1.00 52.16 76 PRO A C 1
ATOM 588 O O . PRO A 1 76 ? -4.289 -30.295 3.638 1.00 52.16 76 PRO A O 1
ATOM 591 N N . THR A 1 77 ? -5.244 -31.527 2.025 1.00 47.78 77 THR A N 1
ATOM 592 C CA . THR A 1 77 ? -6.400 -30.675 1.755 1.00 47.78 77 THR A CA 1
ATOM 593 C C . THR A 1 77 ? -7.391 -30.832 2.909 1.00 47.78 77 THR A C 1
ATOM 595 O O . THR A 1 77 ? -7.651 -31.963 3.320 1.00 47.78 77 THR A O 1
ATOM 598 N N . PRO A 1 78 ? -8.023 -29.738 3.348 1.00 55.88 78 PRO A N 1
ATOM 599 C CA . PRO A 1 78 ? -9.438 -29.824 3.651 1.00 55.88 78 PRO A CA 1
ATOM 600 C C . PRO A 1 78 ? -10.184 -28.700 2.932 1.00 55.88 78 PRO A C 1
ATOM 602 O O . PRO A 1 78 ? -10.106 -27.524 3.279 1.00 55.88 78 PRO A O 1
ATOM 605 N N . ALA A 1 79 ? -10.936 -29.094 1.909 1.00 50.03 79 ALA A N 1
ATOM 606 C CA . ALA A 1 79 ? -12.166 -28.411 1.573 1.00 50.03 79 ALA A CA 1
ATOM 607 C C . ALA A 1 79 ? -13.198 -28.801 2.641 1.00 50.03 79 ALA A C 1
ATOM 609 O O . ALA A 1 79 ? -13.425 -29.993 2.844 1.00 50.03 79 ALA A O 1
ATOM 610 N N . GLY A 1 80 ? -13.827 -27.819 3.290 1.00 42.12 80 GLY A N 1
ATOM 611 C CA . GLY A 1 80 ? -15.079 -28.042 4.011 1.00 42.12 80 GLY A CA 1
ATOM 612 C C . GLY A 1 80 ? -15.240 -27.300 5.338 1.00 42.12 80 GLY A C 1
ATOM 613 O O . GLY A 1 80 ? -14.591 -27.649 6.312 1.00 42.12 80 GLY A O 1
ATOM 614 N N . VAL A 1 81 ? -16.234 -26.400 5.347 1.00 49.12 81 VAL A N 1
ATOM 615 C CA . VAL A 1 81 ? -17.169 -26.104 6.458 1.00 49.12 81 VAL A CA 1
ATOM 616 C C . VAL A 1 81 ? -16.545 -25.378 7.669 1.00 49.12 81 VAL A C 1
ATOM 618 O O . VAL A 1 81 ? -15.838 -25.961 8.472 1.00 49.12 81 VAL A O 1
ATOM 621 N N . SER A 1 82 ? -16.639 -24.049 7.783 1.00 52.78 82 SER A N 1
ATOM 622 C CA . SER A 1 82 ? -17.814 -23.296 8.268 1.00 52.78 82 SER A CA 1
ATOM 623 C C . SER A 1 82 ? -18.280 -23.709 9.671 1.00 52.78 82 SER A C 1
ATOM 625 O O . SER A 1 82 ? -19.250 -24.443 9.786 1.00 52.78 82 SER A O 1
ATOM 627 N N . GLU A 1 83 ? -17.697 -23.131 10.725 1.00 42.91 83 GLU A N 1
ATOM 628 C CA . GLU A 1 83 ? -18.444 -22.885 11.966 1.00 42.91 83 GLU A CA 1
ATOM 629 C C . GLU A 1 83 ? -18.025 -21.547 12.613 1.00 42.91 83 GLU A C 1
ATOM 631 O O . GLU A 1 83 ? -16.867 -21.375 12.996 1.00 42.91 83 GLU A O 1
ATOM 636 N N . PRO A 1 84 ? -18.952 -20.572 12.713 1.00 60.34 84 PRO A N 1
ATOM 637 C CA . PRO A 1 84 ? -18.749 -19.305 13.395 1.00 60.34 84 PRO A CA 1
ATOM 638 C C . PRO A 1 84 ? -18.950 -19.528 14.898 1.00 60.34 84 PRO A C 1
ATOM 640 O O . PRO A 1 84 ? -20.077 -19.592 15.397 1.00 60.34 84 PRO A O 1
ATOM 643 N N . SER A 1 85 ? -17.846 -19.672 15.629 1.00 40.91 85 SER A N 1
ATOM 644 C CA . SER A 1 85 ? -17.866 -19.818 17.084 1.00 40.91 85 SER A CA 1
ATOM 645 C C . SER A 1 85 ? -18.242 -18.490 17.745 1.00 40.91 85 SER A C 1
ATOM 647 O O . SER A 1 85 ? -17.405 -17.619 17.977 1.00 40.91 85 SER A O 1
ATOM 649 N N . ARG A 1 86 ? -19.532 -18.343 18.061 1.00 48.47 86 ARG A N 1
ATOM 650 C CA . ARG A 1 86 ? -20.046 -17.325 18.983 1.00 48.47 86 ARG A CA 1
ATOM 651 C C . ARG A 1 86 ? -19.316 -17.429 20.327 1.00 48.47 86 ARG A C 1
ATOM 653 O O . ARG A 1 86 ? -19.424 -18.474 20.958 1.00 48.47 86 ARG A O 1
ATOM 660 N N . ALA A 1 87 ? -18.685 -16.347 20.786 1.00 37.62 87 ALA A N 1
ATOM 661 C CA . ALA A 1 87 ? -18.731 -15.863 22.175 1.00 37.62 87 ALA A CA 1
ATOM 662 C C . ALA A 1 87 ? -17.722 -14.721 22.414 1.00 37.62 87 ALA A C 1
ATOM 664 O O . ALA A 1 87 ? -16.519 -14.919 22.323 1.00 37.62 87 ALA A O 1
ATOM 665 N N . THR A 1 88 ? -18.259 -13.577 22.851 1.00 35.19 88 THR A N 1
ATOM 666 C CA . THR A 1 88 ? -17.687 -12.735 23.918 1.00 35.19 88 THR A CA 1
ATOM 667 C C . THR A 1 88 ? -16.415 -11.929 23.619 1.00 35.19 88 THR A C 1
ATOM 669 O O . THR A 1 88 ? -15.308 -12.420 23.786 1.00 35.19 88 THR A O 1
ATOM 672 N N . GLY A 1 89 ? -16.600 -10.629 23.345 1.00 45.22 89 GLY A N 1
ATOM 673 C CA . GLY A 1 89 ? -15.804 -9.527 23.922 1.00 45.22 89 GLY A CA 1
ATOM 674 C C . GLY A 1 89 ? -14.275 -9.638 23.897 1.00 45.22 89 GLY A C 1
ATOM 675 O O . GLY A 1 89 ? -13.626 -9.221 24.854 1.00 45.22 89 GLY A O 1
ATOM 676 N N . ALA A 1 90 ? -13.712 -10.213 22.840 1.00 44.28 90 ALA A N 1
ATOM 677 C CA . ALA A 1 90 ? -12.278 -10.335 22.605 1.00 44.28 90 ALA A CA 1
ATOM 678 C C . ALA A 1 90 ? -11.845 -9.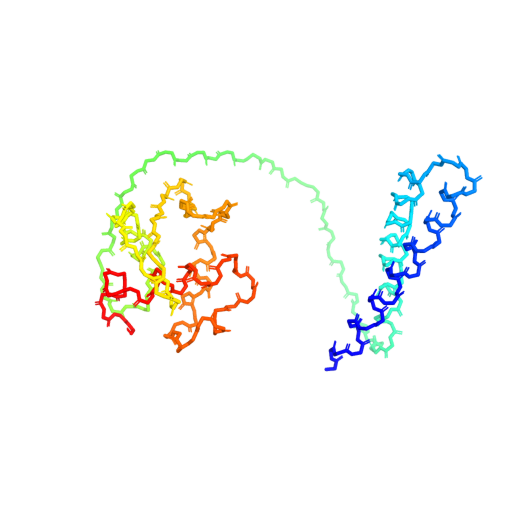295 21.550 1.00 44.28 90 ALA A C 1
ATOM 680 O O . ALA A 1 90 ? -12.703 -8.856 20.781 1.00 44.28 90 ALA A O 1
ATOM 681 N N . PRO A 1 91 ? -10.565 -8.860 21.537 1.00 54.59 91 PRO A N 1
ATOM 682 C CA . PRO A 1 91 ? -10.050 -7.822 20.634 1.00 54.59 91 PRO A CA 1
ATOM 683 C C . PRO A 1 91 ? -10.469 -8.077 19.185 1.00 54.59 91 PRO A C 1
ATOM 685 O O . PRO A 1 91 ? -10.717 -9.233 18.843 1.00 54.59 91 PRO A O 1
ATOM 688 N N . PRO A 1 92 ? -10.544 -7.026 18.347 1.00 62.69 92 PRO A N 1
ATOM 689 C CA . PRO A 1 92 ? -11.122 -7.123 17.017 1.00 62.69 92 PRO A CA 1
ATOM 690 C C . PRO A 1 92 ? -10.508 -8.311 16.289 1.00 62.69 92 PRO A C 1
ATOM 692 O O . PRO A 1 92 ? -9.306 -8.361 16.042 1.00 62.69 92 PRO A O 1
ATOM 695 N N . ASP A 1 93 ? -11.324 -9.330 16.051 1.00 79.56 93 ASP A N 1
ATOM 696 C CA . ASP A 1 93 ? -10.838 -10.541 15.427 1.00 79.56 93 ASP A CA 1
ATOM 697 C C . ASP A 1 93 ? -10.774 -10.289 13.923 1.00 79.56 93 ASP A C 1
ATOM 699 O O . ASP A 1 93 ? -11.744 -9.840 13.297 1.00 79.56 93 ASP A O 1
ATOM 703 N N . ILE A 1 94 ? -9.609 -10.549 13.330 1.00 81.62 94 ILE A N 1
ATOM 704 C CA . ILE A 1 94 ? -9.390 -10.290 11.908 1.00 81.62 94 ILE A CA 1
ATOM 705 C C . ILE A 1 94 ? -10.386 -11.059 11.038 1.00 81.62 94 ILE A C 1
ATOM 707 O O . ILE A 1 94 ? -10.678 -10.610 9.934 1.00 81.62 94 ILE A O 1
ATOM 711 N N . GLU A 1 95 ? -10.935 -12.189 11.491 1.00 83.31 95 GLU A N 1
ATOM 712 C CA . GLU A 1 95 ? -11.940 -12.924 10.725 1.00 83.31 95 GLU A CA 1
ATOM 713 C C . GLU A 1 95 ? -13.270 -12.183 10.693 1.00 83.31 95 GLU A C 1
ATOM 715 O O . GLU A 1 95 ? -13.876 -12.082 9.628 1.00 83.31 95 GLU A O 1
ATOM 720 N N . THR A 1 96 ? -13.679 -11.595 11.817 1.00 83.31 96 THR A N 1
ATOM 721 C CA . THR A 1 96 ? -14.892 -10.769 11.899 1.00 83.31 96 THR A CA 1
ATOM 722 C C . THR A 1 96 ? -14.758 -9.526 11.024 1.00 83.31 96 THR A C 1
ATOM 724 O O . THR A 1 96 ? -15.629 -9.238 10.200 1.00 83.31 96 THR A O 1
ATOM 727 N N . VAL A 1 97 ? -13.624 -8.828 11.119 1.00 85.75 97 VAL A N 1
ATOM 728 C CA . VAL A 1 97 ? -13.337 -7.658 10.276 1.00 85.75 97 VAL A CA 1
ATOM 729 C C . VAL A 1 97 ? -13.279 -8.057 8.801 1.00 85.75 97 VAL A C 1
ATOM 731 O O . VAL A 1 97 ? -13.862 -7.388 7.951 1.00 85.75 97 VAL A O 1
ATOM 734 N N . TRP A 1 98 ? -12.641 -9.182 8.475 1.00 85.88 98 TRP A N 1
ATOM 735 C CA . TRP A 1 98 ? -12.566 -9.692 7.107 1.00 85.88 98 TRP A CA 1
ATOM 736 C C . TRP A 1 98 ? -13.932 -10.105 6.550 1.00 85.88 98 TRP A C 1
ATOM 738 O O . TRP A 1 98 ? -14.208 -9.872 5.371 1.00 85.88 98 TRP A O 1
ATOM 748 N N . ALA A 1 99 ? -14.809 -10.671 7.381 1.00 85.69 99 ALA A N 1
ATOM 749 C CA . ALA A 1 99 ? -16.181 -10.985 7.006 1.00 85.69 99 ALA A CA 1
ATOM 750 C C . ALA A 1 99 ? -16.966 -9.711 6.663 1.00 85.69 99 ALA A C 1
ATOM 752 O O . ALA A 1 99 ? -17.625 -9.675 5.625 1.00 85.69 99 ALA A O 1
ATOM 753 N N . ARG A 1 100 ? -16.820 -8.638 7.456 1.00 87.56 100 ARG A N 1
ATOM 754 C CA . ARG A 1 100 ? -17.415 -7.321 7.155 1.00 87.56 100 ARG A CA 1
ATOM 755 C C . ARG A 1 100 ? -16.865 -6.733 5.852 1.00 87.56 100 ARG A C 1
ATOM 757 O O . ARG A 1 100 ? -17.638 -6.289 5.008 1.00 87.56 100 ARG A O 1
ATOM 764 N N . ILE A 1 101 ? -15.547 -6.787 5.644 1.00 88.19 101 ILE A N 1
ATOM 765 C CA . ILE A 1 101 ? -14.898 -6.324 4.402 1.00 88.19 101 ILE A CA 1
ATOM 766 C C . ILE A 1 101 ? -15.437 -7.096 3.190 1.00 88.19 101 ILE A C 1
ATOM 768 O O . ILE A 1 101 ? -15.749 -6.514 2.158 1.00 88.19 101 ILE A O 1
ATOM 772 N N . THR A 1 102 ? -15.589 -8.413 3.314 1.00 88.12 102 THR A N 1
ATOM 773 C CA . THR A 1 102 ? -16.117 -9.247 2.226 1.00 88.12 102 THR A CA 1
ATOM 774 C C . THR A 1 102 ? -17.596 -8.957 1.964 1.00 88.12 102 THR A C 1
ATOM 776 O O . THR A 1 102 ? -18.009 -8.909 0.809 1.00 88.12 102 THR A O 1
ATOM 779 N N . ALA A 1 103 ? -18.389 -8.712 3.012 1.00 87.44 103 ALA A N 1
ATOM 780 C CA . ALA A 1 103 ? -19.807 -8.378 2.891 1.00 87.44 103 ALA A CA 1
ATOM 781 C C . ALA A 1 103 ? -20.049 -7.024 2.200 1.00 87.44 103 ALA A C 1
ATOM 783 O O . ALA A 1 103 ? -21.015 -6.892 1.455 1.00 87.44 103 ALA A O 1
ATOM 784 N N . HIS A 1 104 ? -19.160 -6.048 2.411 1.00 87.38 104 HIS A N 1
ATOM 785 C CA . HIS A 1 104 ? -19.260 -4.696 1.848 1.00 87.38 104 HIS A CA 1
ATOM 786 C C . HIS A 1 104 ? -18.368 -4.468 0.617 1.00 87.38 104 HIS A C 1
ATOM 788 O O . HIS A 1 104 ? -18.121 -3.325 0.223 1.00 87.38 104 HIS A O 1
ATOM 794 N N . GLN A 1 105 ? -17.869 -5.534 -0.012 1.00 86.81 105 GLN A N 1
ATOM 795 C CA . GLN A 1 105 ? -17.111 -5.402 -1.253 1.00 86.81 105 GLN A CA 1
ATOM 796 C C . GLN A 1 105 ? -17.973 -4.783 -2.366 1.00 86.81 105 GLN A C 1
ATOM 798 O O . GLN A 1 105 ? -19.177 -5.010 -2.451 1.00 86.81 105 GLN A O 1
ATOM 803 N N . GLY A 1 106 ? -17.353 -4.005 -3.246 1.00 82.75 106 GLY A N 1
ATOM 804 C CA . GLY A 1 106 ? -18.037 -3.303 -4.333 1.00 82.75 106 GLY A CA 1
ATOM 805 C C . GLY A 1 106 ? -18.767 -2.026 -3.910 1.00 82.75 106 GLY A C 1
ATOM 806 O O . GLY A 1 106 ? -19.156 -1.247 -4.780 1.00 82.75 106 GLY A O 1
ATOM 807 N N . GLU A 1 107 ? -18.904 -1.753 -2.610 1.00 85.94 107 GLU A N 1
ATOM 808 C CA . GLU A 1 107 ? -19.426 -0.474 -2.136 1.00 85.94 107 GLU A CA 1
ATOM 809 C C . GLU A 1 107 ? -18.406 0.659 -2.306 1.00 85.94 107 GLU A C 1
ATOM 811 O O . GLU A 1 107 ? -17.197 0.440 -2.418 1.00 85.94 107 GLU A O 1
ATOM 816 N N . VAL A 1 108 ? -18.906 1.896 -2.357 1.00 86.12 108 VAL A N 1
ATOM 817 C CA . VAL A 1 108 ? -18.069 3.090 -2.502 1.00 86.12 108 VAL A CA 1
ATOM 818 C C . VAL A 1 108 ? -17.561 3.518 -1.128 1.00 86.12 108 VAL A C 1
ATOM 820 O O . VAL A 1 108 ? -18.329 3.996 -0.297 1.00 86.12 108 VAL A O 1
ATOM 823 N N . PHE A 1 109 ? -16.255 3.390 -0.920 1.00 85.38 109 PHE A N 1
ATOM 824 C CA . PHE A 1 109 ? -15.533 3.854 0.262 1.00 85.38 109 PHE A CA 1
ATOM 825 C C . PHE A 1 109 ? -14.861 5.194 -0.010 1.00 85.38 109 PHE A C 1
ATOM 827 O O . PHE A 1 109 ? -14.481 5.491 -1.143 1.00 85.38 109 PHE A O 1
ATOM 834 N N . GLN A 1 110 ? -14.675 6.003 1.032 1.00 82.50 110 GLN A N 1
ATOM 835 C CA . GLN A 1 110 ? -14.010 7.298 0.912 1.00 82.50 110 GLN A CA 1
ATOM 836 C C . GLN A 1 110 ? -12.583 7.246 1.453 1.00 82.50 110 GLN A C 1
ATOM 838 O O . GLN A 1 110 ? -12.338 6.948 2.619 1.00 82.50 110 GLN A O 1
ATOM 843 N N . LEU A 1 111 ? -11.621 7.595 0.603 1.00 83.06 111 LEU A N 1
ATOM 844 C CA . LEU A 1 111 ? -10.255 7.877 1.029 1.00 83.06 111 LEU A CA 1
ATOM 845 C C . LEU A 1 111 ? -10.230 9.151 1.880 1.00 83.06 111 LEU A C 1
ATOM 847 O O . LEU A 1 111 ? -10.993 10.082 1.638 1.00 83.06 111 LEU A O 1
ATOM 851 N N . ALA A 1 112 ? -9.253 9.272 2.782 1.00 70.75 112 ALA A N 1
ATOM 852 C CA . ALA A 1 112 ? -9.051 10.483 3.593 1.00 70.75 112 ALA A CA 1
ATOM 853 C C . ALA A 1 112 ? -8.857 11.777 2.765 1.00 70.75 112 ALA A C 1
ATOM 855 O O . ALA A 1 112 ? -8.988 12.878 3.288 1.00 70.75 112 ALA A O 1
ATOM 856 N N . LYS A 1 113 ? -8.544 11.654 1.467 1.00 71.56 113 LYS A N 1
ATOM 857 C CA . LYS A 1 113 ? -8.454 12.769 0.508 1.00 71.56 113 LYS A CA 1
ATOM 858 C C . LYS A 1 113 ? -9.795 13.126 -0.165 1.00 71.56 113 LYS A C 1
ATOM 860 O O . LYS A 1 113 ? -9.797 13.944 -1.075 1.00 71.56 113 LYS A O 1
ATOM 865 N N . GLY A 1 114 ? -10.907 12.498 0.227 1.00 74.25 114 GLY A N 1
ATOM 866 C CA . GLY A 1 114 ? -12.245 12.714 -0.341 1.00 74.25 114 GLY A CA 1
ATOM 867 C C . GLY A 1 114 ? -12.518 11.985 -1.662 1.00 74.25 114 GLY A C 1
ATOM 868 O O . GLY A 1 114 ? -13.582 12.156 -2.247 1.00 74.25 114 GLY A O 1
ATOM 869 N N . ALA A 1 115 ? -11.579 11.169 -2.150 1.00 79.69 115 ALA A N 1
ATOM 870 C CA . ALA A 1 115 ? -11.790 10.357 -3.345 1.00 79.69 115 ALA A CA 1
ATOM 871 C C . ALA A 1 115 ? -12.587 9.090 -2.995 1.00 79.69 115 ALA A C 1
ATOM 873 O O . ALA A 1 115 ? -12.205 8.353 -2.084 1.00 79.69 115 ALA A O 1
ATOM 874 N N . GLY A 1 116 ? -13.673 8.833 -3.723 1.00 84.94 116 GLY A N 1
ATOM 875 C CA . GLY A 1 116 ? -14.412 7.575 -3.642 1.00 84.94 116 GLY A CA 1
ATOM 876 C C . GLY A 1 116 ? -13.681 6.458 -4.389 1.00 84.94 116 GLY A C 1
ATOM 877 O O . GLY A 1 116 ? -13.174 6.685 -5.487 1.00 84.94 116 GLY A O 1
ATOM 878 N N . PHE A 1 117 ? -13.628 5.258 -3.822 1.00 86.62 117 PHE A N 1
ATOM 879 C CA . PHE A 1 117 ? -13.119 4.064 -4.495 1.00 86.62 117 PHE A CA 1
ATOM 880 C C . PHE A 1 117 ? -13.967 2.846 -4.139 1.00 86.62 117 PHE A C 1
ATOM 882 O O . PHE A 1 117 ? -14.591 2.798 -3.084 1.00 86.62 117 PHE A O 1
ATOM 889 N N . THR A 1 118 ? -13.967 1.851 -5.016 1.00 88.38 118 THR A N 1
ATOM 890 C CA . THR A 1 118 ? -14.554 0.533 -4.751 1.00 88.38 118 THR A CA 1
ATOM 891 C C . THR A 1 118 ? -13.440 -0.502 -4.672 1.00 88.38 118 THR A C 1
ATOM 893 O O . THR A 1 118 ? -12.334 -0.285 -5.180 1.00 88.38 118 THR A O 1
ATOM 896 N N . TYR A 1 119 ? -13.702 -1.637 -4.036 1.00 88.06 119 TYR A N 1
ATOM 897 C CA . TYR A 1 119 ? -12.762 -2.752 -4.011 1.00 88.06 119 TYR A CA 1
ATOM 898 C C . TYR A 1 119 ? -13.474 -4.084 -4.198 1.00 88.06 119 TYR A C 1
ATOM 900 O O . TYR A 1 119 ? -14.662 -4.205 -3.919 1.00 88.06 119 TYR A O 1
ATOM 908 N N . GLU A 1 120 ? -12.724 -5.085 -4.634 1.00 87.56 120 GLU A N 1
ATOM 909 C CA . GLU A 1 120 ? -13.184 -6.462 -4.780 1.00 87.56 120 GLU A CA 1
ATOM 910 C C . GLU A 1 120 ? -12.293 -7.396 -3.956 1.00 87.56 120 GLU A C 1
ATOM 912 O O . GLU A 1 120 ? -11.075 -7.193 -3.876 1.00 87.56 120 GLU A O 1
ATOM 917 N N . VAL A 1 121 ? -12.880 -8.420 -3.333 1.00 86.94 121 VAL A N 1
ATOM 918 C CA . VAL A 1 121 ? -12.121 -9.454 -2.625 1.00 86.94 121 VAL A CA 1
ATOM 919 C C . VAL A 1 121 ? -11.853 -10.624 -3.568 1.00 86.94 121 VAL A C 1
ATOM 921 O O . VAL A 1 121 ? -12.751 -11.364 -3.955 1.00 86.94 121 VAL A O 1
ATOM 924 N N . VAL A 1 122 ? -10.580 -10.826 -3.914 1.00 83.31 122 VAL A N 1
ATOM 925 C CA . VAL A 1 122 ? -10.113 -11.942 -4.747 1.00 83.31 122 VAL A CA 1
ATOM 926 C C . VAL A 1 122 ? -9.348 -12.931 -3.866 1.00 83.31 122 VAL A C 1
ATOM 928 O O . VAL A 1 122 ? -8.143 -12.784 -3.613 1.00 83.31 122 VAL A O 1
ATOM 931 N N . GLY A 1 123 ? -10.056 -13.954 -3.381 1.00 83.06 123 GLY A N 1
ATOM 932 C CA . GLY A 1 123 ? -9.535 -14.934 -2.425 1.00 83.06 123 GLY A CA 1
ATOM 933 C C . GLY A 1 123 ? -9.281 -14.295 -1.057 1.00 83.06 123 GLY A C 1
ATOM 934 O O . GLY A 1 123 ? -10.205 -13.820 -0.414 1.00 83.06 123 GLY A O 1
ATOM 935 N N . ASN A 1 124 ? -8.014 -14.239 -0.632 1.00 85.12 124 ASN A N 1
ATOM 936 C CA . ASN A 1 124 ? -7.598 -13.630 0.643 1.00 85.12 124 ASN A CA 1
ATOM 937 C C . ASN A 1 124 ? -6.979 -12.235 0.467 1.00 85.12 124 ASN A C 1
ATOM 939 O O . ASN A 1 124 ? -6.093 -11.841 1.231 1.00 85.12 124 ASN A O 1
ATOM 943 N N . ALA A 1 125 ? -7.365 -11.507 -0.579 1.00 84.44 125 ALA A N 1
ATOM 944 C CA . ALA A 1 125 ? -6.841 -10.175 -0.823 1.00 84.44 125 ALA A CA 1
ATOM 945 C C . ALA A 1 125 ? -7.888 -9.223 -1.388 1.00 84.44 125 ALA A C 1
ATOM 947 O O . ALA A 1 125 ? -8.678 -9.594 -2.247 1.00 84.44 125 ALA A O 1
ATOM 948 N N . VAL A 1 126 ? -7.810 -7.977 -0.942 1.00 86.19 126 VAL A N 1
ATOM 949 C CA . VAL A 1 126 ? -8.588 -6.851 -1.436 1.00 86.19 126 VAL A CA 1
ATOM 950 C C . VAL A 1 126 ? -7.833 -6.201 -2.590 1.00 86.19 126 VAL A C 1
ATOM 952 O O . VAL A 1 126 ? -6.657 -5.850 -2.455 1.00 86.19 126 VAL A O 1
ATOM 955 N N . VAL A 1 127 ? -8.503 -6.038 -3.724 1.00 85.62 127 VAL A N 1
ATOM 956 C CA . VAL A 1 127 ? -7.995 -5.330 -4.898 1.00 85.62 127 VAL A CA 1
ATOM 957 C C . VAL A 1 127 ? -8.870 -4.094 -5.117 1.00 85.62 127 VAL A C 1
ATOM 959 O O . VAL A 1 127 ? -10.038 -4.231 -5.482 1.00 85.62 127 VAL A O 1
ATOM 962 N N . PRO A 1 128 ? -8.355 -2.878 -4.869 1.00 84.44 128 PRO A N 1
ATOM 963 C CA . PRO A 1 128 ? -9.068 -1.649 -5.194 1.00 84.44 128 PRO A CA 1
ATOM 964 C C . PRO A 1 128 ? -9.239 -1.499 -6.712 1.00 84.44 128 PRO A C 1
ATOM 966 O O . PRO A 1 128 ? -8.307 -1.748 -7.472 1.00 84.44 128 PRO A O 1
ATOM 969 N N . SER A 1 129 ? -10.392 -1.017 -7.171 1.00 81.38 129 SER A N 1
ATOM 970 C CA . SER A 1 129 ? -10.632 -0.751 -8.600 1.00 81.38 129 SER A CA 1
ATOM 971 C C . SER A 1 129 ? -9.754 0.385 -9.137 1.00 81.38 129 SER A C 1
ATOM 973 O O . SER A 1 129 ? -9.319 0.367 -10.287 1.00 81.38 129 SER A O 1
ATOM 975 N N . THR A 1 130 ? -9.440 1.360 -8.281 1.00 73.94 130 THR A N 1
ATOM 976 C CA . THR A 1 130 ? -8.630 2.538 -8.615 1.00 73.94 130 THR A CA 1
ATOM 977 C C . THR A 1 130 ? -7.128 2.269 -8.614 1.00 73.94 130 THR A C 1
ATOM 979 O O . THR A 1 130 ? -6.364 3.088 -9.123 1.00 73.94 130 THR A O 1
ATOM 982 N N . ALA A 1 131 ? -6.668 1.159 -8.029 1.00 71.44 131 ALA A N 1
ATOM 983 C CA . ALA A 1 131 ? -5.246 0.881 -7.888 1.00 71.44 131 ALA A CA 1
ATOM 984 C C . ALA A 1 131 ? -4.925 -0.601 -8.071 1.00 71.44 131 ALA A C 1
ATOM 986 O O . ALA A 1 131 ? -5.484 -1.466 -7.411 1.00 71.44 131 ALA A O 1
ATOM 987 N N . LYS A 1 132 ? -3.915 -0.886 -8.899 1.00 77.88 132 LYS A N 1
ATOM 988 C CA . LYS A 1 132 ? -3.424 -2.242 -9.201 1.00 77.88 132 LYS A CA 1
ATOM 989 C C . LYS A 1 132 ? -2.590 -2.848 -8.058 1.00 77.88 132 LYS A C 1
ATOM 991 O O . LYS A 1 132 ? -1.563 -3.480 -8.292 1.00 77.88 132 LYS A O 1
ATOM 996 N N . VAL A 1 133 ? -2.988 -2.604 -6.814 1.00 77.38 133 VAL A N 1
ATOM 997 C CA . VAL A 1 133 ? -2.346 -3.135 -5.610 1.00 77.38 133 VAL A CA 1
ATOM 998 C C . VAL A 1 133 ? -3.227 -4.215 -5.002 1.00 77.38 133 VAL A C 1
ATOM 1000 O O . VAL A 1 133 ? -4.435 -4.052 -4.879 1.00 77.38 133 VAL A O 1
ATOM 1003 N N . LYS A 1 134 ? -2.612 -5.334 -4.624 1.00 84.00 134 LYS A N 1
ATOM 1004 C CA . LYS A 1 134 ? -3.292 -6.460 -3.984 1.00 84.00 134 LYS A CA 1
ATOM 1005 C C . LYS A 1 134 ? -2.969 -6.444 -2.493 1.00 84.00 134 LYS A C 1
ATOM 1007 O O . LYS A 1 134 ? -1.826 -6.683 -2.110 1.00 84.00 134 LYS A O 1
ATOM 1012 N N . ILE A 1 135 ? -3.965 -6.161 -1.662 1.00 86.19 135 ILE A N 1
ATOM 1013 C CA . ILE A 1 135 ? -3.816 -6.015 -0.212 1.00 86.19 135 ILE A CA 1
ATOM 1014 C C . ILE A 1 135 ? -4.264 -7.313 0.458 1.00 86.19 135 ILE A C 1
ATOM 1016 O O . ILE A 1 135 ? -5.440 -7.651 0.440 1.00 86.19 135 ILE A O 1
ATOM 1020 N N . GLN A 1 136 ? -3.334 -8.078 1.025 1.00 87.19 136 GLN A N 1
ATOM 1021 C CA . GLN A 1 136 ? -3.650 -9.381 1.626 1.00 87.19 136 GLN A CA 1
ATOM 1022 C C . GLN A 1 136 ? -4.331 -9.258 3.000 1.00 87.19 136 GLN A C 1
ATOM 1024 O O . GLN A 1 136 ? -4.033 -8.326 3.741 1.00 87.19 136 GLN A O 1
ATOM 1029 N N . LYS A 1 137 ? -5.142 -10.254 3.396 1.00 84.44 137 LYS A N 1
ATOM 1030 C CA . LYS A 1 137 ? -5.736 -10.382 4.749 1.00 84.44 137 LYS A CA 1
ATOM 1031 C C . LYS A 1 137 ? -4.689 -10.232 5.863 1.00 84.44 137 LYS A C 1
ATOM 1033 O O . LYS A 1 137 ? -4.947 -9.577 6.866 1.00 84.44 137 LYS A O 1
ATOM 1038 N N . SER A 1 138 ? -3.475 -10.749 5.659 1.00 83.50 138 SER A N 1
ATOM 1039 C CA . SER A 1 138 ? -2.350 -10.614 6.601 1.00 83.50 138 SER A CA 1
ATOM 1040 C C . SER A 1 138 ? -1.904 -9.164 6.832 1.00 83.50 138 SER A C 1
ATOM 1042 O O . SER A 1 138 ? -1.414 -8.834 7.907 1.00 83.50 138 SER A O 1
ATOM 1044 N N . GLN A 1 139 ? -2.080 -8.286 5.842 1.00 82.62 139 GLN A N 1
ATOM 1045 C CA . GLN A 1 139 ? -1.769 -6.861 5.958 1.00 82.62 139 GLN A CA 1
ATOM 1046 C C . GLN A 1 139 ? -2.828 -6.134 6.789 1.00 82.62 139 GLN A C 1
ATOM 1048 O O . GLN A 1 139 ? -2.487 -5.282 7.605 1.00 82.62 139 GLN A O 1
ATOM 1053 N N . PHE A 1 140 ? -4.098 -6.522 6.638 1.00 83.81 140 PHE A N 1
ATOM 1054 C CA . PHE A 1 140 ? -5.173 -6.040 7.502 1.00 83.81 140 PHE A CA 1
ATOM 1055 C C . PHE A 1 140 ? -4.989 -6.518 8.942 1.00 83.81 140 PHE A C 1
ATOM 1057 O O . PHE A 1 140 ? -5.146 -5.709 9.842 1.00 83.81 140 PHE A O 1
ATOM 1064 N N . ALA A 1 141 ? -4.568 -7.771 9.159 1.00 83.81 141 ALA A N 1
ATOM 1065 C CA . ALA A 1 141 ? -4.256 -8.290 10.495 1.00 83.81 141 ALA A CA 1
ATOM 1066 C C . ALA A 1 141 ? -3.210 -7.423 11.215 1.00 83.81 141 ALA A C 1
ATOM 1068 O O . ALA A 1 141 ? -3.430 -6.981 12.334 1.00 83.81 141 ALA A O 1
ATOM 1069 N N . LYS A 1 142 ? -2.108 -7.096 10.527 1.00 80.62 142 LYS A N 1
ATOM 1070 C CA . LYS A 1 142 ? -1.052 -6.222 11.066 1.00 80.62 142 LYS A CA 1
ATOM 1071 C C . LYS A 1 142 ? -1.538 -4.802 11.340 1.00 80.62 142 LYS A C 1
ATOM 1073 O O . LYS A 1 142 ? -1.152 -4.193 12.332 1.00 80.62 142 LYS A O 1
ATOM 1078 N N . ALA A 1 143 ? -2.362 -4.255 10.448 1.00 83.25 143 ALA A N 1
ATOM 1079 C CA . ALA A 1 143 ? -2.955 -2.938 10.645 1.00 83.25 143 ALA A CA 1
ATOM 1080 C C . ALA A 1 143 ? -3.921 -2.931 11.845 1.00 83.25 143 ALA A C 1
ATOM 1082 O O . ALA A 1 143 ? -3.975 -1.956 12.588 1.00 83.25 143 ALA A O 1
ATOM 1083 N N . LEU A 1 144 ? -4.632 -4.033 12.076 1.00 80.62 144 LEU A N 1
ATOM 1084 C CA . LEU A 1 144 ? -5.579 -4.177 13.173 1.00 80.62 144 LEU A CA 1
ATOM 1085 C C . LEU A 1 144 ? -4.918 -4.096 14.562 1.00 80.62 144 LEU A C 1
ATOM 1087 O O . LEU A 1 144 ? -5.528 -3.638 15.517 1.00 80.62 144 LEU A O 1
ATOM 1091 N N . GLU A 1 145 ? -3.647 -4.478 14.677 1.00 80.50 145 GLU A N 1
ATOM 1092 C CA . GLU A 1 145 ? -2.885 -4.340 15.929 1.00 80.50 145 GLU A CA 1
ATOM 1093 C C . GLU A 1 145 ? -2.631 -2.870 16.320 1.00 80.50 145 GLU A C 1
ATOM 1095 O O . GLU A 1 145 ? -2.228 -2.588 17.446 1.00 80.50 145 GLU A O 1
ATOM 1100 N N . HIS A 1 146 ? -2.846 -1.933 15.390 1.00 74.31 146 HIS A N 1
ATOM 1101 C CA . HIS A 1 146 ? -2.483 -0.520 15.523 1.00 74.31 146 HIS A CA 1
ATOM 1102 C C . HIS A 1 146 ? -3.695 0.429 15.453 1.00 74.31 146 HIS A C 1
ATOM 1104 O O . HIS A 1 146 ? -3.515 1.648 15.507 1.00 74.31 146 HIS A O 1
ATOM 1110 N N . VAL A 1 147 ? -4.922 -0.096 15.329 1.00 72.06 147 VAL A N 1
ATOM 1111 C CA . VAL A 1 147 ? -6.143 0.725 15.422 1.00 72.06 147 VAL A CA 1
ATOM 1112 C C . VAL A 1 147 ? -6.416 1.158 16.870 1.00 72.06 147 VAL A C 1
ATOM 1114 O O . VAL A 1 147 ? -6.047 0.448 17.805 1.00 72.06 147 VAL A O 1
ATOM 1117 N N . PRO A 1 148 ? -7.087 2.308 17.077 1.00 74.69 148 PRO A N 1
ATOM 1118 C CA . PRO A 1 148 ? -7.612 3.229 16.064 1.00 74.69 148 PRO A CA 1
ATOM 1119 C C . PRO A 1 148 ? -6.523 4.110 15.432 1.00 74.69 148 PRO A C 1
ATOM 1121 O O . PRO A 1 148 ? -5.725 4.748 16.122 1.00 74.69 148 PRO A O 1
ATOM 1124 N N . PHE A 1 149 ? -6.536 4.216 14.102 1.00 75.88 149 PHE A N 1
ATOM 1125 C CA . PHE A 1 149 ? -5.641 5.123 13.385 1.00 75.88 149 PHE A CA 1
ATOM 1126 C C . PHE A 1 149 ? -6.166 6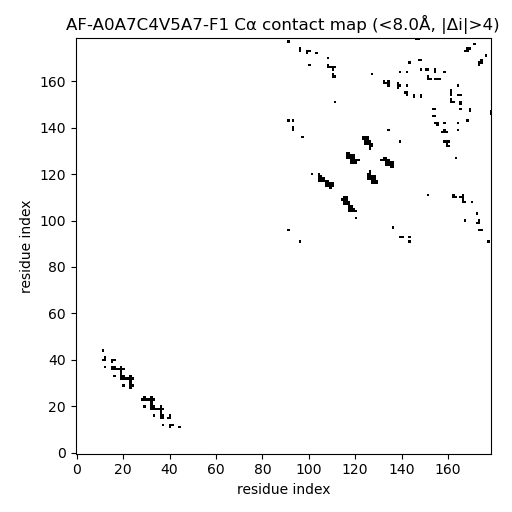.556 13.466 1.00 75.88 149 PHE A C 1
ATOM 1128 O O . PHE A 1 149 ? -7.308 6.825 13.100 1.00 75.88 149 PHE A O 1
ATOM 1135 N N . LYS A 1 150 ? -5.329 7.513 13.882 1.00 73.44 150 LYS A N 1
ATOM 1136 C CA . LYS A 1 150 ? -5.698 8.939 13.838 1.00 73.44 150 LYS A CA 1
ATOM 1137 C C . LYS A 1 150 ? -5.433 9.530 12.459 1.00 73.44 150 LYS A C 1
ATOM 1139 O O . LYS A 1 150 ? -6.090 10.489 12.055 1.00 73.44 150 LYS A O 1
ATOM 1144 N N . LYS A 1 151 ? -4.440 8.993 11.750 1.00 72.62 151 LYS A N 1
ATOM 1145 C CA . LYS A 1 151 ? -4.021 9.428 10.419 1.00 72.62 151 LYS A CA 1
ATOM 1146 C C . LYS A 1 151 ? -3.637 8.236 9.554 1.00 72.62 151 LYS A C 1
ATOM 1148 O O . LYS A 1 151 ? -3.190 7.204 10.034 1.00 72.62 151 LYS A O 1
ATOM 1153 N N . VAL A 1 152 ? -3.696 8.445 8.242 1.00 74.38 152 VAL A N 1
ATOM 1154 C CA . VAL A 1 152 ? -3.225 7.478 7.236 1.00 74.38 152 VAL A CA 1
ATOM 1155 C C . VAL A 1 152 ? -1.748 7.097 7.430 1.00 74.38 152 VAL A C 1
ATOM 1157 O O . VAL A 1 152 ? -1.353 5.995 7.078 1.00 74.38 152 VAL A O 1
ATOM 1160 N N . THR A 1 153 ? -0.936 7.994 7.996 1.00 74.06 153 THR A N 1
ATOM 1161 C CA . THR A 1 153 ? 0.487 7.762 8.305 1.00 74.06 153 THR A CA 1
ATOM 1162 C C . THR A 1 153 ? 0.722 6.847 9.502 1.00 74.06 153 THR A C 1
ATOM 1164 O O . THR A 1 153 ? 1.848 6.406 9.690 1.00 74.06 153 THR A O 1
ATOM 1167 N N . ASP A 1 154 ? -0.305 6.585 10.313 1.00 76.44 154 ASP A N 1
ATOM 1168 C CA . ASP A 1 154 ? -0.199 5.678 11.461 1.00 76.44 154 ASP A CA 1
ATOM 1169 C C . ASP A 1 154 ? -0.300 4.207 11.018 1.00 76.44 154 ASP A C 1
ATOM 1171 O O . ASP A 1 154 ? 0.013 3.299 11.784 1.00 76.44 154 ASP A O 1
ATOM 1175 N N . VAL A 1 155 ? -0.717 3.962 9.768 1.00 75.62 155 VAL A N 1
ATOM 1176 C CA . VAL A 1 155 ? -0.708 2.625 9.172 1.00 75.62 155 VAL A CA 1
ATOM 1177 C C . VAL A 1 155 ? 0.745 2.210 8.916 1.00 75.62 155 VAL A C 1
ATOM 1179 O O . VAL A 1 155 ? 1.487 2.970 8.292 1.00 75.62 155 VAL A O 1
ATOM 1182 N N . PRO A 1 156 ? 1.168 1.010 9.349 1.00 73.62 156 PRO A N 1
ATOM 1183 C CA . PRO A 1 156 ? 2.553 0.580 9.209 1.00 73.62 156 PRO A CA 1
ATOM 1184 C C . PRO A 1 156 ? 3.014 0.549 7.744 1.00 73.62 156 PRO A C 1
ATOM 1186 O O . PRO A 1 156 ? 2.324 0.005 6.883 1.00 73.62 156 PRO A O 1
ATOM 1189 N N . ASP A 1 157 ? 4.240 1.021 7.481 1.00 72.81 157 ASP A N 1
ATOM 1190 C CA . ASP A 1 157 ? 4.865 1.065 6.140 1.00 72.81 157 ASP A CA 1
ATOM 1191 C C . ASP A 1 157 ? 4.941 -0.309 5.445 1.00 72.81 157 ASP A C 1
ATOM 1193 O O . ASP A 1 157 ? 5.124 -0.405 4.233 1.00 72.81 157 ASP A O 1
ATOM 1197 N N . SER A 1 158 ? 4.814 -1.396 6.213 1.00 68.62 158 SER A N 1
ATOM 1198 C CA . SER A 1 158 ? 4.775 -2.769 5.694 1.00 68.62 158 SER A CA 1
ATOM 1199 C C . SER A 1 158 ? 3.493 -3.114 4.920 1.00 68.62 158 SER A C 1
ATOM 1201 O O . SER A 1 158 ? 3.458 -4.140 4.236 1.00 68.62 158 SER A O 1
ATOM 1203 N N . VAL A 1 159 ? 2.464 -2.265 5.022 1.00 74.94 159 VAL A N 1
ATOM 1204 C CA . VAL A 1 159 ? 1.159 -2.422 4.381 1.00 74.94 159 VAL A CA 1
ATOM 1205 C C . VAL A 1 159 ? 1.138 -1.704 3.037 1.00 74.94 159 VAL A C 1
ATOM 1207 O O . VAL A 1 159 ? 1.348 -0.497 2.933 1.00 74.94 159 VAL A O 1
ATOM 1210 N N . PHE A 1 160 ? 0.818 -2.450 1.982 1.00 73.06 160 PHE A N 1
ATOM 1211 C CA . PHE A 1 160 ? 0.627 -1.877 0.654 1.00 73.06 160 PHE A CA 1
ATOM 1212 C C . PHE A 1 160 ? -0.687 -1.099 0.589 1.00 73.06 160 PHE A C 1
ATOM 1214 O O . PHE A 1 160 ? -1.752 -1.633 0.885 1.00 73.06 160 PHE A O 1
ATOM 1221 N N . GLY A 1 161 ? -0.614 0.160 0.156 1.00 77.62 161 GLY A N 1
ATOM 1222 C CA . GLY A 1 161 ? -1.78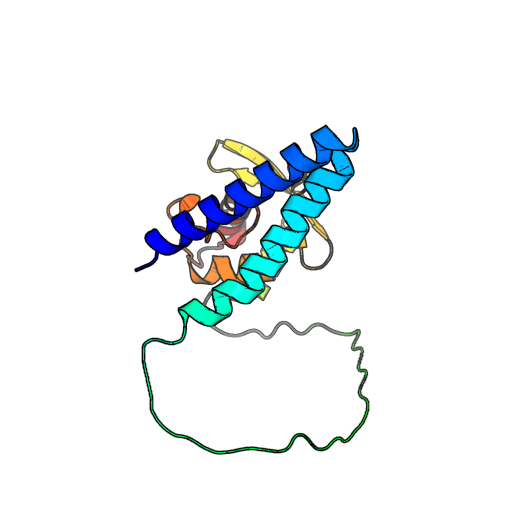7 1.025 0.060 1.00 77.62 161 GLY A CA 1
ATOM 1223 C C . GLY A 1 161 ? -2.333 1.454 1.428 1.00 77.62 161 GLY A C 1
ATOM 1224 O O . GLY A 1 161 ? -3.513 1.223 1.693 1.00 77.62 161 GLY A O 1
ATOM 1225 N N . PRO A 1 162 ? -1.531 2.122 2.281 1.00 79.62 162 PRO A N 1
ATOM 1226 C CA . PRO A 1 162 ? -1.949 2.519 3.629 1.00 79.62 162 PRO A CA 1
ATOM 1227 C C . PRO A 1 162 ? -3.209 3.396 3.626 1.00 79.62 162 PRO A C 1
ATOM 1229 O O . PRO A 1 162 ? -4.045 3.283 4.513 1.00 79.62 162 PRO A O 1
ATOM 1232 N N . SER A 1 163 ? -3.410 4.213 2.583 1.00 82.31 163 SER A N 1
ATOM 1233 C CA . SER A 1 163 ? -4.633 5.011 2.411 1.00 82.31 163 SER A CA 1
ATOM 1234 C C . SER A 1 163 ? -5.894 4.167 2.221 1.00 82.31 163 SER A C 1
ATOM 1236 O O . SER A 1 163 ? -6.947 4.553 2.717 1.00 82.31 163 SER A O 1
ATOM 1238 N N . TYR A 1 164 ? -5.789 3.032 1.526 1.00 84.81 164 TYR A N 1
ATOM 1239 C CA . TYR A 1 164 ? -6.910 2.122 1.289 1.00 84.81 164 TYR A CA 1
ATOM 1240 C C . TYR A 1 164 ? -7.227 1.313 2.544 1.00 84.81 164 TYR A C 1
ATOM 1242 O O . TYR A 1 164 ? -8.387 1.212 2.924 1.00 84.81 164 TYR A O 1
ATOM 1250 N N . VAL A 1 165 ? -6.198 0.802 3.226 1.00 85.62 165 VAL A N 1
ATOM 1251 C CA . VAL A 1 165 ? -6.374 0.071 4.490 1.00 85.62 165 VAL A CA 1
ATOM 1252 C C . VAL A 1 165 ? -6.967 0.967 5.567 1.00 85.62 165 VAL A C 1
ATOM 1254 O O . VAL A 1 165 ? -7.926 0.564 6.218 1.00 85.62 165 VAL A O 1
ATOM 1257 N N . TYR A 1 166 ? -6.474 2.203 5.694 1.00 86.25 166 TYR A N 1
ATOM 1258 C CA . TYR A 1 166 ? -7.069 3.202 6.577 1.00 86.25 166 TYR A CA 1
ATOM 1259 C C . TYR A 1 166 ? -8.540 3.448 6.230 1.00 86.25 166 TYR A C 1
ATOM 1261 O O . TYR A 1 166 ? -9.386 3.396 7.112 1.00 86.25 166 TYR A O 1
ATOM 1269 N N . ALA A 1 167 ? -8.856 3.695 4.955 1.00 86.62 167 ALA A N 1
ATOM 1270 C CA . ALA A 1 167 ? -10.222 3.992 4.533 1.00 86.62 167 ALA A CA 1
ATOM 1271 C C . ALA A 1 167 ? -11.192 2.836 4.811 1.00 86.62 167 ALA A C 1
ATOM 1273 O O . ALA A 1 167 ? -12.319 3.085 5.211 1.00 86.62 167 ALA A O 1
ATOM 1274 N N . ILE A 1 168 ? -10.748 1.589 4.636 1.00 87.06 168 ILE A N 1
ATOM 1275 C CA . ILE A 1 168 ? -11.564 0.400 4.900 1.00 87.06 168 ILE A CA 1
ATOM 1276 C C . ILE A 1 168 ? -11.738 0.189 6.407 1.00 87.06 168 ILE A C 1
ATOM 1278 O O . ILE A 1 168 ? -12.860 0.030 6.867 1.00 87.06 168 ILE A O 1
ATOM 1282 N N . LEU A 1 169 ? -10.654 0.207 7.191 1.00 85.12 169 LEU A N 1
ATOM 1283 C CA . LEU A 1 169 ? -10.719 -0.076 8.631 1.00 85.12 169 LEU A CA 1
ATOM 1284 C C . LEU A 1 169 ? -11.373 1.048 9.444 1.00 85.12 169 LEU A C 1
ATOM 1286 O O . LEU A 1 169 ? -11.962 0.783 10.485 1.00 85.12 169 LEU A O 1
ATOM 1290 N N . MET A 1 170 ? -11.275 2.299 8.993 1.00 84.31 170 MET A N 1
ATOM 1291 C CA . MET A 1 170 ? -11.899 3.442 9.669 1.00 84.31 170 MET A CA 1
ATOM 1292 C C . MET A 1 170 ? -13.336 3.698 9.204 1.00 84.31 170 MET A C 1
ATOM 1294 O O . MET A 1 170 ? -14.000 4.585 9.748 1.00 84.31 170 MET A O 1
ATOM 1298 N N . ASP A 1 171 ? -13.834 2.946 8.219 1.00 86.06 171 ASP A N 1
ATOM 1299 C CA . ASP A 1 171 ? -15.212 3.082 7.764 1.00 86.06 171 ASP A CA 1
ATOM 1300 C C . ASP A 1 171 ? -16.193 2.629 8.865 1.00 86.06 171 ASP A C 1
ATOM 1302 O O . ASP A 1 171 ? -15.997 1.562 9.460 1.00 86.06 171 ASP A O 1
ATOM 1306 N N . PRO A 1 172 ? -17.268 3.396 9.142 1.00 81.38 172 PRO A N 1
ATOM 1307 C CA . PRO A 1 172 ? -18.294 3.031 10.116 1.00 81.38 172 PRO A CA 1
ATOM 1308 C C . PRO A 1 172 ? -18.850 1.613 9.959 1.00 81.38 172 PRO A C 1
ATOM 1310 O O . PRO A 1 172 ? -19.151 0.980 10.966 1.00 81.38 172 PRO A O 1
ATOM 1313 N N . ARG A 1 173 ? -18.955 1.109 8.725 1.00 83.62 173 ARG A N 1
ATOM 1314 C CA . ARG A 1 173 ? -19.512 -0.216 8.411 1.00 83.62 173 ARG A CA 1
ATOM 1315 C C . ARG A 1 173 ? -18.583 -1.355 8.817 1.00 83.62 173 ARG A C 1
ATOM 1317 O O . ARG A 1 173 ? -19.039 -2.456 9.097 1.00 83.62 173 ARG A O 1
ATOM 1324 N N . ILE A 1 174 ? -17.276 -1.099 8.825 1.00 85.56 174 ILE A N 1
ATOM 1325 C CA . ILE A 1 174 ? -16.258 -2.114 9.108 1.00 85.56 174 ILE A CA 1
ATOM 1326 C C . ILE A 1 174 ? -15.855 -2.078 10.580 1.00 85.56 174 ILE A C 1
ATOM 1328 O O . ILE A 1 174 ? -15.729 -3.136 11.201 1.00 85.56 174 ILE A O 1
ATOM 1332 N N . ARG A 1 175 ? -15.691 -0.875 11.145 1.00 80.12 175 ARG A N 1
ATOM 1333 C CA . ARG A 1 175 ? -15.337 -0.708 12.559 1.00 80.12 175 ARG A CA 1
ATOM 1334 C C . ARG A 1 175 ? -16.461 -1.132 13.495 1.00 80.12 175 ARG A C 1
ATOM 1336 O O . ARG A 1 175 ? -16.156 -1.584 14.582 1.00 80.12 175 ARG A O 1
ATOM 1343 N N . ASP A 1 176 ? -17.729 -0.960 13.101 1.00 76.31 176 ASP A N 1
ATOM 1344 C CA . ASP A 1 176 ? -18.921 -1.411 13.851 1.00 76.31 176 ASP A CA 1
ATOM 1345 C C . ASP A 1 176 ? -18.941 -1.009 15.350 1.0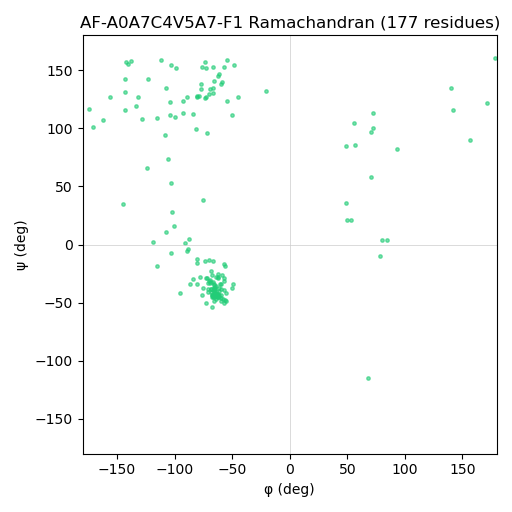0 76.31 176 ASP A C 1
ATOM 1347 O O . ASP A 1 176 ? -19.633 -1.606 16.165 1.00 76.31 176 ASP A O 1
ATOM 1351 N N . GLY A 1 177 ? -18.168 0.018 15.731 1.00 68.62 177 GLY A N 1
ATOM 1352 C CA . GLY A 1 177 ? -18.002 0.467 17.118 1.00 68.62 177 GLY A CA 1
ATOM 1353 C C . GLY A 1 177 ? -16.942 -0.272 17.949 1.00 68.62 177 GLY A C 1
ATOM 1354 O O . GLY A 1 177 ? -16.807 0.048 19.126 1.00 68.62 177 GLY A O 1
ATOM 1355 N N . ASP A 1 178 ? -16.180 -1.201 17.365 1.00 67.88 178 ASP A N 1
ATOM 1356 C CA . ASP A 1 178 ? -15.117 -1.953 18.049 1.00 67.88 178 ASP A CA 1
ATOM 1357 C C . ASP A 1 178 ? -13.906 -1.073 18.444 1.00 67.88 178 ASP A C 1
ATOM 1359 O O . ASP A 1 178 ? -13.173 -1.423 19.372 1.00 67.88 178 ASP A O 1
ATOM 1363 N N . TRP A 1 179 ? -13.695 0.071 17.769 1.00 70.69 179 TRP A N 1
ATOM 1364 C CA . TRP A 1 179 ? -12.679 1.090 18.093 1.00 70.69 179 TRP A CA 1
ATOM 1365 C C . TRP A 1 179 ? -13.034 2.508 17.603 1.00 70.69 179 TRP A C 1
ATOM 1367 O O . TRP A 1 179 ? -13.877 2.681 16.679 1.00 70.69 179 TRP A O 1
#

Nearest PDB structures (foldseek):
  7sau-assembly1_D  TM=4.231E-01  e=6.154E+00  Schleiferia thermophila str. Yellowstone

pLDDT: mean 72.42, std 15.67, range [35.19, 89.5]

Mean predicted aligned error: 19.21 Å